Protein AF-A0A7S2ADD0-F1 (afdb_monomer_lite)

Sequence (282 aa):
VKQDKFVSYCQGLPELKEEGGGDLLSEEQLKAAYGRLDSSGTGTEAKEEDLLEHLRVRMICSTVVSMTESLNVKGGKTIRKLDTQEVVEVLDPPSKDESVGLMRVKCRAEKDGKEGYVTMAGNQGTVYMEPYSPVTAMQKKIERSLQELAEAAKEVSKHIESKTEELKSVRSGPLSETRVDLGKIRPRVSKVQYAHSQLKKKVAEADKRMKERLEAEKRKRQEAANQKAAAAIVADVEAVLNESSAAVDAALPPVEKLVADRGAELDNPLKAMDEAEQGIVS

Secondary structure (DSSP, 8-state):
--HHHHHHHHHH-GGGB-TTS-BSS-HHHHHHHHHHH-TT--SS---HHHHHHHH--EEEESS-EEEESSS-STTPPEEEEEPTT-EEEE-S--EEETTTTEEEEEEEETTT--EEEEEEE-TTS-B-EEE--HHHHHHHHHHHHHHHHHHHHHHHHHHHHHHHHHTTT--SSHHHHHHHHHHHHHHHHHHHHHHHHHHHHHHHHHHHHHHHHHHHHHHHHHHHHHHHHHHHHHHHHHHHHHHHHHHHHHHHHHHHHHHHHTT-S-S-HHHHHHHHHHHHH-

Organism: NCBI:txid327968

Radius of gyration: 36.07 Å; chains: 1; bounding box: 78×58×119 Å

Foldseek 3Di:
DALVVQLVVQLPDPVQAFPLRHGVDDSVRSLVVVCQLQPVNPNGDRDPVSVVVVVFFKKFFQQWWFFFADPAPVVTDTPDIDHGRFMWTFDDPWDANPVQRFTKTWTATPVPRDIGITTQADPVGRGGIDGDDPVVSVLSVVVVVLVVLLVVLVVLLVVLVVLLVVLVPPDDDPSNVVSVVSVVCNVVSVVSNVVSVVVVVVSVVVVVVVVVVVVVVVVVSVVVSVVSVVVVVVVVVVVVVVVVVVLVVQLPVLVVVCVVCVCVPDPDSVVSVVVSVVSNVD

Structure (mmCIF, N/CA/C/O backbone):
data_AF-A0A7S2ADD0-F1
#
_entry.id   AF-A0A7S2ADD0-F1
#
loop_
_atom_site.group_PDB
_atom_site.id
_atom_site.type_symbol
_atom_site.label_atom_id
_atom_site.label_alt_id
_atom_site.label_comp_id
_atom_site.label_asym_id
_atom_site.label_entity_id
_atom_site.label_seq_id
_atom_site.pdbx_PDB_ins_code
_atom_site.Cartn_x
_atom_site.Cartn_y
_atom_site.Cartn_z
_atom_site.occupancy
_atom_site.B_iso_or_equiv
_atom_site.auth_seq_id
_atom_site.auth_comp_id
_atom_site.auth_asym_id
_atom_site.auth_atom_id
_atom_site.pdbx_PDB_model_num
ATOM 1 N N . VAL A 1 1 ? 11.052 -23.575 -11.667 1.00 77.38 1 VAL A N 1
ATOM 2 C CA . VAL A 1 1 ? 11.897 -22.699 -12.521 1.00 77.38 1 VAL A CA 1
ATOM 3 C C . VAL A 1 1 ? 13.219 -22.473 -11.810 1.00 77.38 1 VAL A C 1
ATOM 5 O O . VAL A 1 1 ? 13.165 -22.236 -10.620 1.00 77.38 1 VAL A O 1
ATOM 8 N N . LYS A 1 2 ? 14.374 -22.588 -12.485 1.00 86.75 2 LYS A N 1
ATOM 9 C CA . LYS A 1 2 ? 15.703 -22.317 -11.888 1.00 86.75 2 LYS A CA 1
ATOM 10 C C . LYS A 1 2 ? 16.024 -20.819 -11.911 1.00 86.75 2 LYS A C 1
ATOM 12 O O . LYS A 1 2 ? 15.602 -20.146 -12.852 1.00 86.75 2 LYS A O 1
ATOM 17 N N . GLN A 1 3 ? 16.819 -20.331 -10.954 1.00 87.31 3 GLN A N 1
ATOM 18 C CA . GLN A 1 3 ? 17.169 -18.906 -10.828 1.00 87.31 3 GLN A CA 1
ATOM 19 C C . GLN A 1 3 ? 17.741 -18.313 -12.124 1.00 87.31 3 GLN A C 1
ATOM 21 O O . GLN A 1 3 ? 17.222 -17.313 -12.609 1.00 87.31 3 GLN A O 1
ATOM 26 N N . ASP A 1 4 ? 18.727 -18.965 -12.743 1.00 89.50 4 ASP A N 1
ATOM 27 C CA . ASP A 1 4 ? 19.362 -18.448 -13.966 1.00 89.50 4 ASP A CA 1
ATOM 28 C C . ASP A 1 4 ? 18.387 -18.357 -15.146 1.00 89.50 4 ASP A C 1
ATOM 30 O O . ASP A 1 4 ? 18.429 -17.412 -15.931 1.00 89.50 4 ASP A O 1
ATOM 34 N N . LYS A 1 5 ? 17.450 -19.312 -15.249 1.00 89.44 5 LYS A N 1
ATOM 35 C CA . LYS A 1 5 ? 16.400 -19.275 -16.277 1.00 89.44 5 LYS A CA 1
ATOM 36 C C . LYS A 1 5 ? 15.440 -18.109 -16.055 1.00 89.44 5 LYS A C 1
ATOM 38 O O . LYS A 1 5 ? 15.023 -17.491 -17.026 1.00 89.44 5 LYS A O 1
ATOM 43 N N . PHE A 1 6 ? 15.092 -17.814 -14.802 1.00 88.44 6 PHE A N 1
ATOM 44 C CA . PHE A 1 6 ? 14.257 -16.662 -14.460 1.00 88.44 6 PHE A CA 1
ATOM 45 C C . PHE A 1 6 ? 14.961 -15.341 -14.789 1.00 88.44 6 PHE A C 1
ATOM 47 O O . PHE A 1 6 ? 14.377 -14.490 -15.453 1.00 88.44 6 PHE A O 1
ATOM 54 N N . VAL A 1 7 ? 16.225 -15.195 -14.381 1.00 89.44 7 VAL A N 1
ATOM 55 C CA . VAL A 1 7 ? 17.035 -14.000 -14.662 1.00 89.44 7 VAL A CA 1
ATOM 56 C C . VAL A 1 7 ? 17.142 -13.771 -16.171 1.00 89.44 7 VAL A C 1
ATOM 58 O O . VAL A 1 7 ? 16.788 -12.696 -16.648 1.00 89.44 7 VAL A O 1
ATOM 61 N N . SER A 1 8 ? 17.535 -14.803 -16.924 1.00 90.94 8 SER A N 1
ATOM 62 C CA . SER A 1 8 ? 17.665 -14.725 -18.383 1.00 90.94 8 SER A CA 1
ATOM 63 C C . SER A 1 8 ? 16.337 -14.398 -19.070 1.00 90.94 8 SER A C 1
ATOM 65 O O . SER A 1 8 ? 16.313 -13.588 -19.994 1.00 90.94 8 SER A O 1
ATOM 67 N N . TYR A 1 9 ? 15.225 -14.974 -18.599 1.00 89.50 9 TYR A N 1
ATOM 68 C CA . TYR A 1 9 ? 13.894 -14.640 -19.101 1.00 89.50 9 TYR A CA 1
ATOM 69 C C . TYR A 1 9 ? 13.569 -13.157 -18.884 1.00 89.50 9 TYR A C 1
ATOM 71 O O . TYR A 1 9 ? 13.192 -12.477 -19.834 1.00 89.50 9 TYR A O 1
ATOM 79 N N . CYS A 1 10 ? 13.768 -12.632 -17.671 1.00 88.25 10 CYS A N 1
ATOM 80 C CA . CYS A 1 10 ? 13.500 -11.228 -17.360 1.00 88.25 10 CYS A CA 1
ATOM 81 C C . CYS A 1 10 ? 14.368 -10.257 -18.174 1.00 88.25 10 CYS A C 1
ATOM 83 O O . CYS A 1 10 ? 13.850 -9.249 -18.641 1.00 88.25 10 CYS A O 1
ATOM 85 N N . GLN A 1 11 ? 15.649 -10.560 -18.394 1.00 88.25 11 GLN A N 1
ATOM 86 C CA . GLN A 1 11 ? 16.535 -9.743 -19.242 1.00 88.25 11 GLN A CA 1
ATOM 87 C C . GLN A 1 11 ? 16.134 -9.774 -20.728 1.00 88.25 11 GLN A C 1
ATOM 89 O O . GLN A 1 11 ? 16.419 -8.849 -21.492 1.00 88.25 11 GLN A O 1
ATOM 94 N N . GLY A 1 12 ? 15.450 -10.838 -21.151 1.00 88.00 12 GLY A N 1
ATOM 95 C CA . GLY A 1 12 ? 14.884 -10.955 -22.491 1.00 88.00 12 GLY A CA 1
ATOM 96 C C . GLY A 1 12 ? 13.624 -10.112 -22.714 1.00 88.00 12 GLY A C 1
ATOM 97 O O . GLY A 1 12 ? 13.283 -9.864 -23.871 1.00 88.00 12 GLY A O 1
ATOM 98 N N . LEU A 1 13 ? 12.944 -9.662 -21.652 1.00 85.69 13 LEU A N 1
ATOM 99 C CA . LEU A 1 13 ? 11.689 -8.915 -21.764 1.00 85.69 13 LEU A CA 1
ATOM 100 C C . LEU A 1 13 ? 11.949 -7.461 -22.186 1.00 85.69 13 LEU A C 1
ATOM 102 O O . LEU A 1 13 ? 12.608 -6.729 -21.444 1.00 85.69 13 LEU A O 1
ATOM 106 N N . PRO A 1 14 ? 11.423 -7.002 -23.338 1.00 83.12 14 PRO A N 1
ATOM 107 C CA . PRO A 1 14 ? 11.576 -5.612 -23.765 1.00 83.12 14 PRO A CA 1
ATOM 108 C C . PRO A 1 14 ? 10.942 -4.623 -22.775 1.00 83.12 14 PRO A C 1
ATOM 110 O O . PRO A 1 14 ? 11.442 -3.514 -22.623 1.00 83.12 14 PRO A O 1
ATOM 113 N N . GLU A 1 15 ? 9.903 -5.031 -22.044 1.00 81.81 15 GLU A N 1
ATOM 114 C CA . GLU A 1 15 ? 9.242 -4.227 -21.008 1.00 81.81 15 GLU A CA 1
ATOM 115 C C . GLU A 1 15 ? 10.124 -3.995 -19.772 1.00 81.81 15 GLU A C 1
ATOM 117 O O . GLU A 1 15 ? 9.858 -3.094 -18.976 1.00 81.81 15 GLU A O 1
ATOM 122 N N . LEU A 1 16 ? 11.171 -4.807 -19.595 1.00 81.62 16 LEU A N 1
ATOM 123 C CA . LEU A 1 16 ? 12.185 -4.647 -18.554 1.00 81.62 16 LEU A CA 1
ATOM 124 C C . LEU A 1 16 ? 13.479 -4.048 -19.108 1.00 81.62 16 LEU A C 1
ATOM 126 O O . LEU A 1 16 ? 14.542 -4.221 -18.510 1.00 81.62 16 LEU A O 1
ATOM 130 N N . LYS A 1 17 ? 13.395 -3.310 -20.216 1.00 80.81 17 LYS A N 1
ATOM 131 C CA . LYS A 1 17 ? 14.490 -2.486 -20.724 1.00 80.81 17 LYS A CA 1
ATOM 132 C C . LYS A 1 17 ? 14.181 -1.008 -20.527 1.00 80.81 17 LYS A C 1
ATOM 134 O O . LYS A 1 17 ? 13.036 -0.573 -20.603 1.00 80.81 17 LYS A O 1
ATOM 139 N N . GLU A 1 18 ? 15.213 -0.233 -20.239 1.00 69.75 18 GLU A N 1
ATOM 140 C CA . GLU A 1 18 ? 15.152 1.225 -20.272 1.00 69.75 18 GLU A CA 1
ATOM 141 C C . GLU A 1 18 ? 15.025 1.710 -21.724 1.00 69.75 18 GLU A C 1
ATOM 143 O O . GLU A 1 18 ? 15.480 1.031 -22.647 1.00 69.75 18 GLU A O 1
ATOM 148 N N . GLU A 1 19 ? 14.490 2.918 -21.936 1.00 58.59 19 GLU A N 1
ATOM 149 C CA . GLU A 1 19 ? 14.350 3.529 -23.274 1.00 58.59 19 GLU A CA 1
ATOM 150 C C . GLU A 1 19 ? 15.696 3.679 -24.027 1.00 58.59 19 GLU A C 1
ATOM 152 O O . GLU A 1 19 ? 15.703 3.857 -25.239 1.00 58.59 19 GLU A O 1
ATOM 157 N N . GLY A 1 20 ? 16.839 3.522 -23.341 1.00 58.84 20 GLY A N 1
ATOM 158 C CA . GLY A 1 20 ? 18.194 3.458 -23.914 1.00 58.84 20 GLY A CA 1
ATOM 159 C C . GLY A 1 20 ? 18.806 2.048 -23.997 1.00 58.84 20 GLY A C 1
ATOM 160 O O . GLY A 1 20 ? 20.031 1.909 -23.969 1.00 58.84 20 GLY A O 1
ATOM 161 N N . GLY A 1 21 ? 17.990 0.989 -23.988 1.00 62.41 21 GLY A N 1
ATOM 162 C CA . GLY A 1 21 ? 18.421 -0.403 -24.187 1.00 62.41 21 GLY A CA 1
ATOM 163 C C . GLY A 1 21 ? 19.177 -1.049 -23.017 1.00 62.41 21 GLY A C 1
ATOM 164 O O . GLY A 1 21 ? 19.713 -2.144 -23.172 1.00 62.41 21 GLY A O 1
ATOM 165 N N . GLY A 1 22 ? 19.250 -0.391 -21.853 1.00 68.12 22 GLY A N 1
ATOM 166 C CA . GLY A 1 22 ? 19.777 -0.993 -20.621 1.00 68.12 22 GLY A CA 1
ATOM 167 C C . GLY A 1 22 ? 18.780 -1.911 -19.939 1.00 68.12 22 GLY A C 1
ATOM 168 O O . GLY A 1 22 ? 17.581 -1.697 -20.067 1.00 68.12 22 GLY A O 1
ATOM 169 N N . ASP A 1 23 ? 19.271 -2.884 -19.174 1.00 76.62 23 ASP A N 1
ATOM 170 C CA . ASP A 1 23 ? 18.409 -3.663 -18.289 1.00 76.62 23 ASP A CA 1
ATOM 171 C C . ASP A 1 23 ? 17.819 -2.740 -17.221 1.00 76.62 23 ASP A C 1
ATOM 173 O O . ASP A 1 23 ? 18.545 -2.068 -16.486 1.00 76.62 23 ASP A O 1
ATOM 177 N N . LEU A 1 24 ? 16.490 -2.728 -17.122 1.00 76.38 24 LEU A N 1
ATOM 178 C CA . LEU A 1 24 ? 15.763 -1.951 -16.128 1.00 76.38 24 LEU A CA 1
ATOM 179 C C . LEU A 1 24 ? 16.192 -2.413 -14.729 1.00 76.38 24 LEU A C 1
ATOM 181 O O . LEU A 1 24 ? 16.465 -1.586 -13.862 1.00 76.38 24 LEU A O 1
ATOM 185 N N . LEU A 1 25 ? 16.264 -3.724 -14.492 1.00 82.31 25 LEU A N 1
ATOM 186 C CA . LEU A 1 25 ? 16.676 -4.327 -13.221 1.00 82.31 25 LEU A CA 1
ATOM 187 C C . LEU A 1 25 ? 18.041 -4.997 -13.366 1.00 82.31 25 LEU A C 1
ATOM 189 O O . LEU A 1 25 ? 18.253 -5.753 -14.309 1.00 82.31 25 LEU A O 1
ATOM 193 N N . SER A 1 26 ? 18.937 -4.785 -12.399 1.00 85.44 26 SER A N 1
ATOM 194 C CA . SER A 1 26 ? 20.223 -5.487 -12.391 1.00 85.44 26 SER A CA 1
ATOM 195 C C . SER A 1 26 ? 20.043 -6.985 -12.137 1.00 85.44 26 SER A C 1
ATOM 197 O O . SER A 1 26 ? 19.069 -7.422 -11.517 1.00 85.44 26 SER A O 1
ATOM 199 N N . GLU A 1 27 ? 21.026 -7.786 -12.544 1.00 87.19 27 GLU A N 1
ATOM 200 C CA . GLU A 1 27 ? 21.042 -9.224 -12.267 1.00 87.19 27 GLU A CA 1
ATOM 201 C C . GLU A 1 27 ? 20.904 -9.526 -10.763 1.00 87.19 27 GLU A C 1
ATOM 203 O O . GLU A 1 27 ? 20.134 -10.401 -10.371 1.00 87.19 27 GLU A O 1
ATOM 208 N N . GLU A 1 28 ? 21.581 -8.764 -9.899 1.00 87.50 28 GLU A N 1
ATOM 209 C CA . GLU A 1 28 ? 21.458 -8.897 -8.441 1.00 87.50 28 GLU A CA 1
ATOM 210 C C . GLU A 1 28 ? 20.028 -8.623 -7.953 1.00 87.50 28 GLU A C 1
ATOM 212 O O . GLU A 1 28 ? 19.513 -9.341 -7.093 1.00 87.50 28 GLU A O 1
ATOM 217 N N . GLN A 1 29 ? 19.354 -7.619 -8.524 1.00 87.00 29 GLN A N 1
ATOM 218 C CA . GLN A 1 29 ? 17.960 -7.308 -8.204 1.00 87.00 29 GLN A CA 1
ATOM 219 C C . GLN A 1 29 ? 17.010 -8.410 -8.679 1.00 87.00 29 GLN A C 1
ATOM 221 O O . GLN A 1 29 ? 16.075 -8.752 -7.952 1.00 87.00 29 GLN A O 1
ATOM 226 N N . LEU A 1 30 ? 17.254 -8.999 -9.852 1.00 88.81 30 LEU A N 1
ATOM 227 C CA . LEU A 1 30 ? 16.483 -10.131 -10.371 1.00 88.81 30 LEU A CA 1
ATOM 228 C C . LEU A 1 30 ? 16.702 -11.395 -9.532 1.00 88.81 30 LEU A C 1
ATOM 230 O O . LEU A 1 30 ? 15.737 -12.080 -9.198 1.00 88.81 30 LEU A O 1
ATOM 234 N N . LYS A 1 31 ? 17.937 -11.669 -9.099 1.00 88.69 31 LYS A N 1
ATOM 235 C CA . LYS A 1 31 ? 18.240 -12.759 -8.156 1.00 88.69 31 LYS A CA 1
ATOM 236 C C . LYS A 1 31 ? 17.554 -12.545 -6.809 1.00 88.69 31 LYS A C 1
ATOM 238 O O . LYS A 1 31 ? 16.973 -13.486 -6.268 1.00 88.69 31 LYS A O 1
ATOM 243 N N . ALA A 1 32 ? 17.554 -11.316 -6.294 1.00 86.50 32 ALA A N 1
ATOM 244 C CA . ALA A 1 32 ? 16.835 -10.964 -5.071 1.00 86.50 32 ALA A CA 1
ATOM 245 C C . ALA A 1 32 ? 15.308 -11.070 -5.237 1.00 86.50 32 ALA A C 1
ATOM 247 O O . ALA A 1 32 ? 14.615 -11.476 -4.305 1.00 86.50 32 ALA A O 1
ATOM 248 N N . ALA A 1 33 ? 14.766 -10.728 -6.411 1.00 84.44 33 ALA A N 1
ATOM 249 C CA . ALA A 1 33 ? 13.357 -10.939 -6.737 1.00 84.44 33 ALA A CA 1
ATOM 250 C C . ALA A 1 33 ? 13.018 -12.436 -6.790 1.00 84.44 33 ALA A C 1
ATOM 252 O O . ALA A 1 33 ? 12.040 -12.853 -6.175 1.00 84.44 33 ALA A O 1
ATOM 253 N N . TYR A 1 34 ? 13.866 -13.253 -7.418 1.00 85.75 34 TYR A N 1
ATOM 254 C CA . TYR A 1 34 ? 13.734 -14.710 -7.432 1.00 85.75 34 TYR A CA 1
ATOM 255 C C . TYR A 1 34 ? 13.768 -15.315 -6.021 1.00 85.75 34 TYR A C 1
ATOM 257 O O . TYR A 1 34 ? 12.968 -16.189 -5.704 1.00 85.75 34 TYR A O 1
ATOM 265 N N . GLY A 1 35 ? 14.625 -14.803 -5.134 1.00 82.81 35 GLY A N 1
ATOM 266 C CA . GLY A 1 35 ? 14.644 -15.227 -3.731 1.00 82.81 35 GLY A CA 1
ATOM 267 C C . GLY A 1 35 ? 13.332 -14.958 -2.980 1.00 82.81 35 GLY A C 1
ATOM 268 O O . GLY A 1 35 ? 13.063 -15.619 -1.986 1.00 82.81 35 GLY A O 1
ATOM 269 N N . ARG A 1 36 ? 12.499 -14.016 -3.449 1.00 79.69 36 ARG A N 1
ATOM 270 C CA . ARG A 1 36 ? 11.143 -13.799 -2.913 1.00 79.69 36 ARG A CA 1
ATOM 271 C C . ARG A 1 36 ? 10.097 -14.729 -3.530 1.00 79.69 36 ARG A C 1
ATOM 273 O O . ARG A 1 36 ? 9.109 -15.019 -2.867 1.00 79.69 36 ARG A O 1
ATOM 280 N N . LEU A 1 37 ? 10.324 -15.173 -4.767 1.00 79.44 37 LEU A N 1
ATOM 281 C CA . LEU A 1 37 ? 9.484 -16.150 -5.461 1.00 79.44 37 LEU A CA 1
ATOM 282 C C . LEU A 1 37 ? 9.597 -17.544 -4.842 1.00 79.44 37 LEU A C 1
ATOM 284 O O . LEU A 1 37 ? 8.600 -18.251 -4.758 1.00 79.44 37 LEU A O 1
ATOM 288 N N . ASP A 1 38 ? 10.790 -17.944 -4.404 1.00 73.19 38 ASP A N 1
ATOM 289 C CA . ASP A 1 38 ? 11.010 -19.260 -3.808 1.00 73.19 38 ASP A CA 1
ATOM 290 C C . ASP A 1 38 ? 10.448 -19.353 -2.377 1.00 73.19 38 ASP A C 1
ATOM 292 O O . ASP A 1 38 ? 11.150 -19.137 -1.385 1.00 73.19 38 ASP A O 1
ATOM 296 N N . SER A 1 39 ? 9.170 -19.722 -2.267 1.00 66.25 39 SER A N 1
ATOM 297 C CA . SER A 1 39 ? 8.484 -19.935 -0.987 1.00 66.25 39 SER A CA 1
ATOM 298 C C . SER A 1 39 ? 9.091 -21.073 -0.151 1.00 66.25 39 SER A C 1
ATOM 300 O O . SER A 1 39 ? 8.873 -21.130 1.061 1.00 66.25 39 SER A O 1
ATOM 302 N N . SER A 1 40 ? 9.880 -21.963 -0.771 1.00 65.69 40 SER A N 1
ATOM 303 C CA . SER A 1 40 ? 10.556 -23.073 -0.092 1.00 65.69 40 SER A CA 1
ATOM 304 C C . SER A 1 40 ? 11.840 -22.651 0.627 1.00 65.69 40 SER A C 1
ATOM 306 O O . SER A 1 40 ? 12.315 -23.378 1.501 1.00 65.69 40 SER A O 1
ATOM 308 N N . GLY A 1 41 ? 12.407 -21.492 0.265 1.00 62.12 41 GLY A N 1
ATOM 309 C CA . GLY A 1 41 ? 13.651 -20.963 0.831 1.00 62.12 41 GLY A CA 1
ATOM 310 C C . GLY A 1 41 ? 14.892 -21.822 0.556 1.00 62.12 41 GLY A C 1
ATOM 311 O O . GLY A 1 41 ? 15.936 -21.595 1.167 1.00 62.12 41 GLY A O 1
ATOM 312 N N . THR A 1 42 ? 14.787 -22.821 -0.327 1.00 63.31 42 THR A N 1
ATOM 313 C CA . THR A 1 42 ? 15.876 -23.757 -0.647 1.00 63.31 42 THR A CA 1
ATOM 314 C C . THR A 1 42 ? 16.846 -23.209 -1.691 1.00 63.31 42 THR A C 1
ATOM 316 O O . THR A 1 42 ? 17.955 -23.726 -1.827 1.00 63.31 42 THR A O 1
ATOM 319 N N . GLY A 1 43 ? 16.462 -22.158 -2.417 1.00 61.00 43 GLY A N 1
ATOM 320 C CA . GLY A 1 43 ? 17.273 -21.471 -3.419 1.00 61.00 43 GLY A CA 1
ATOM 321 C C . GLY A 1 43 ? 17.492 -22.269 -4.705 1.00 61.00 43 GLY A C 1
ATOM 322 O O . GLY A 1 43 ? 18.187 -21.789 -5.599 1.00 61.00 43 GLY A O 1
ATOM 323 N N . THR A 1 44 ? 16.928 -23.473 -4.824 1.00 65.19 44 THR A N 1
ATOM 324 C CA . THR A 1 44 ? 17.198 -24.386 -5.941 1.00 65.19 44 THR A CA 1
ATOM 325 C C . THR A 1 44 ? 16.176 -24.237 -7.062 1.00 65.19 44 THR A C 1
ATOM 327 O O . THR A 1 44 ? 16.567 -24.009 -8.208 1.00 65.19 44 THR A O 1
ATOM 330 N N . GLU A 1 45 ? 14.876 -24.314 -6.762 1.00 76.12 45 GLU A N 1
ATOM 331 C CA . GLU A 1 45 ? 13.802 -24.245 -7.761 1.00 76.12 45 GLU A CA 1
ATOM 332 C C . GLU A 1 45 ? 12.518 -23.632 -7.180 1.00 76.12 45 GLU A C 1
ATOM 334 O O . GLU A 1 45 ? 11.941 -24.165 -6.239 1.00 76.12 45 GLU A O 1
ATOM 339 N N . ALA A 1 46 ? 12.027 -22.546 -7.787 1.00 78.62 46 ALA A N 1
ATOM 340 C CA . ALA A 1 46 ? 10.695 -22.013 -7.491 1.00 78.62 46 ALA A CA 1
ATOM 341 C C . ALA A 1 46 ? 9.625 -22.879 -8.173 1.00 78.62 46 ALA A C 1
ATOM 343 O O . ALA A 1 46 ? 9.802 -23.259 -9.341 1.00 78.62 46 ALA A O 1
ATOM 344 N N . LYS A 1 47 ? 8.518 -23.188 -7.493 1.00 81.81 47 LYS A N 1
ATOM 345 C CA . LYS A 1 47 ? 7.437 -23.977 -8.099 1.00 81.81 47 LYS A CA 1
ATOM 346 C C . LYS A 1 47 ? 6.618 -23.125 -9.066 1.00 81.81 47 LYS A C 1
ATOM 348 O O . LYS A 1 47 ? 6.644 -21.895 -9.011 1.00 81.81 47 LYS A O 1
ATOM 353 N N . GLU A 1 48 ? 5.913 -23.779 -9.983 1.00 80.19 48 GLU A N 1
ATOM 354 C CA . GLU A 1 48 ? 5.037 -23.082 -10.931 1.00 80.19 48 GLU A CA 1
ATOM 355 C C . GLU A 1 48 ? 3.936 -22.314 -10.194 1.00 80.19 48 GLU A C 1
ATOM 357 O O . GLU A 1 48 ? 3.669 -21.159 -10.515 1.00 80.19 48 GLU A O 1
ATOM 362 N N . GLU A 1 49 ? 3.374 -22.904 -9.141 1.00 81.31 49 GLU A N 1
ATOM 363 C CA . GLU A 1 49 ? 2.349 -22.275 -8.313 1.00 81.31 49 GLU A CA 1
ATOM 364 C C . GLU A 1 49 ? 2.866 -21.003 -7.629 1.00 81.31 49 GLU A C 1
ATOM 366 O O . GLU A 1 49 ? 2.149 -20.005 -7.572 1.00 81.31 49 GLU A O 1
ATOM 371 N N . ASP A 1 50 ? 4.121 -21.008 -7.169 1.00 81.00 50 ASP A N 1
ATOM 372 C CA . ASP A 1 50 ? 4.749 -19.842 -6.540 1.00 81.00 50 ASP A CA 1
ATOM 373 C C . ASP A 1 50 ? 4.951 -18.701 -7.546 1.00 81.00 50 ASP A C 1
ATOM 375 O O . ASP A 1 50 ? 4.729 -17.529 -7.228 1.00 81.00 50 ASP A O 1
ATOM 379 N N . LEU A 1 51 ? 5.350 -19.039 -8.776 1.00 79.56 51 LEU A N 1
ATOM 380 C CA . LEU A 1 51 ? 5.479 -18.072 -9.862 1.00 79.56 51 LEU A CA 1
ATOM 381 C C . LEU A 1 51 ? 4.115 -17.480 -10.229 1.00 79.56 51 LEU A C 1
ATOM 383 O O . LEU A 1 51 ? 3.982 -16.260 -10.314 1.00 79.56 51 LEU A O 1
ATOM 387 N N . LEU A 1 52 ? 3.099 -18.327 -10.409 1.00 81.75 52 LEU A N 1
ATOM 388 C CA . LEU A 1 52 ? 1.741 -17.893 -10.737 1.00 81.75 52 LEU A CA 1
ATOM 389 C C . LEU A 1 52 ? 1.163 -16.985 -9.649 1.00 81.75 52 LEU A C 1
ATOM 391 O O . LEU A 1 52 ? 0.561 -15.963 -9.967 1.00 81.75 52 LEU A O 1
ATOM 395 N N . GLU A 1 53 ? 1.402 -17.299 -8.376 1.00 81.81 53 GLU A N 1
ATOM 396 C CA . GLU A 1 53 ? 0.990 -16.463 -7.247 1.00 81.81 53 GLU A CA 1
ATOM 397 C C . GLU A 1 53 ? 1.603 -15.053 -7.317 1.00 81.81 53 GLU A C 1
ATOM 399 O O . GLU A 1 53 ? 0.927 -14.056 -7.043 1.00 81.81 53 GLU A O 1
ATOM 404 N N . HIS A 1 54 ? 2.864 -14.939 -7.736 1.00 79.44 54 HIS A N 1
ATOM 405 C CA . HIS A 1 54 ? 3.542 -13.651 -7.907 1.00 79.44 54 HIS A CA 1
ATOM 406 C C . HIS A 1 54 ? 3.086 -12.870 -9.146 1.00 79.44 54 HIS A C 1
ATOM 408 O O . HIS A 1 54 ? 3.250 -11.651 -9.180 1.00 79.44 54 HIS A O 1
ATOM 414 N N . LEU A 1 55 ? 2.498 -13.539 -10.141 1.00 82.88 55 LEU A N 1
ATOM 415 C CA . LEU A 1 55 ? 1.950 -12.904 -11.344 1.00 82.88 55 LEU A CA 1
ATOM 416 C C . LEU A 1 55 ? 0.510 -12.403 -11.158 1.00 82.88 55 LEU A C 1
ATOM 418 O O . LEU A 1 55 ? 0.011 -11.651 -11.996 1.00 82.88 55 LEU A O 1
ATOM 422 N N . ARG A 1 56 ? -0.160 -12.769 -10.058 1.00 89.25 56 ARG A N 1
ATOM 423 C CA . ARG A 1 56 ? -1.503 -12.265 -9.742 1.00 89.25 56 ARG A CA 1
ATOM 424 C C . ARG A 1 56 ? -1.475 -10.764 -9.497 1.00 89.25 56 ARG A C 1
ATOM 426 O O . ARG A 1 56 ? -0.859 -10.279 -8.543 1.00 89.25 56 ARG A O 1
ATOM 433 N N . VAL A 1 57 ? -2.240 -10.033 -10.300 1.00 92.12 57 VAL A N 1
ATOM 434 C CA . VAL A 1 57 ? -2.498 -8.614 -10.065 1.00 92.12 57 VAL A CA 1
ATOM 435 C C . VAL A 1 57 ? -3.522 -8.501 -8.947 1.00 92.12 57 VAL A C 1
ATOM 437 O O . VAL A 1 57 ? -4.687 -8.853 -9.110 1.00 92.12 57 VAL A O 1
ATOM 440 N N . ARG A 1 58 ? -3.083 -8.017 -7.788 1.00 94.56 58 ARG A N 1
ATOM 441 C CA . ARG A 1 58 ? -3.929 -7.871 -6.604 1.00 94.56 58 ARG A CA 1
ATOM 442 C C . ARG A 1 58 ? -4.193 -6.408 -6.293 1.00 94.56 58 ARG A C 1
ATOM 444 O O . ARG A 1 58 ? -3.343 -5.539 -6.503 1.00 94.56 58 ARG A O 1
ATOM 451 N N . MET A 1 59 ? -5.366 -6.142 -5.739 1.00 95.62 59 MET A N 1
ATOM 452 C CA . MET A 1 59 ? -5.727 -4.841 -5.187 1.00 95.62 59 MET A CA 1
ATOM 453 C C . MET A 1 59 ? -6.272 -4.997 -3.778 1.00 95.62 59 MET A C 1
ATOM 455 O O . MET A 1 59 ? -6.834 -6.031 -3.423 1.00 95.62 59 MET A O 1
ATOM 459 N N . ILE A 1 60 ? -6.119 -3.947 -2.983 1.00 95.19 60 ILE A N 1
ATOM 460 C CA . ILE A 1 60 ? -6.672 -3.854 -1.641 1.00 95.19 60 ILE A CA 1
ATOM 461 C C . ILE A 1 60 ? -7.782 -2.806 -1.608 1.00 95.19 60 ILE A C 1
ATOM 463 O O . ILE A 1 60 ? -7.657 -1.716 -2.168 1.00 95.19 60 ILE A O 1
ATOM 467 N N . CYS A 1 61 ? -8.881 -3.149 -0.950 1.00 95.19 61 CYS A N 1
ATOM 468 C CA . CYS A 1 61 ? -10.017 -2.264 -0.764 1.00 95.19 61 CYS A CA 1
ATOM 469 C C . CYS A 1 61 ? -9.687 -1.196 0.294 1.00 95.19 61 CYS A C 1
ATOM 471 O O . CYS A 1 61 ? -9.497 -1.509 1.468 1.00 95.19 61 CYS A O 1
ATOM 473 N N . SER A 1 62 ? -9.622 0.076 -0.087 1.00 91.94 62 SER A N 1
ATOM 474 C CA . SER A 1 62 ? -9.349 1.195 0.831 1.00 91.94 62 SER A CA 1
ATOM 475 C C . SER A 1 62 ? -10.587 1.718 1.540 1.00 91.94 62 SER A C 1
ATOM 477 O O . SER A 1 62 ? -10.490 2.225 2.656 1.00 91.94 62 SER A O 1
ATOM 479 N N . THR A 1 63 ? -11.747 1.589 0.905 1.00 91.50 63 THR A N 1
ATOM 480 C CA . THR A 1 63 ? -13.025 2.067 1.433 1.00 91.50 63 THR A CA 1
ATOM 481 C C . THR A 1 63 ? -14.098 1.056 1.085 1.00 91.50 63 THR A C 1
ATOM 483 O O . THR A 1 63 ? -14.113 0.565 -0.039 1.00 91.50 63 THR A O 1
ATOM 486 N N . VAL A 1 64 ? -15.014 0.786 2.020 1.00 94.62 64 VAL A N 1
ATOM 487 C CA . VAL A 1 64 ? -16.131 -0.143 1.803 1.00 94.62 64 VAL A CA 1
ATOM 488 C C . VAL A 1 64 ? -16.843 0.168 0.485 1.00 94.62 64 VAL A C 1
ATOM 490 O O . VAL A 1 64 ? -17.348 1.274 0.283 1.00 94.62 64 VAL A O 1
ATOM 493 N N . VAL A 1 65 ? -16.898 -0.822 -0.404 1.00 95.69 65 VAL A N 1
ATOM 494 C CA . VAL A 1 65 ? -17.435 -0.680 -1.764 1.00 95.69 65 VAL A CA 1
ATOM 495 C C . VAL A 1 65 ? -18.291 -1.888 -2.127 1.00 95.69 65 VAL A C 1
ATOM 497 O O . VAL A 1 65 ? -18.093 -2.991 -1.622 1.00 95.69 65 VAL A O 1
ATOM 500 N N . SER A 1 66 ? -19.295 -1.681 -2.977 1.00 96.06 66 SER A N 1
ATOM 501 C CA . SER A 1 66 ? -20.168 -2.768 -3.433 1.00 96.06 66 SER A CA 1
ATOM 502 C C . SER A 1 66 ? -19.572 -3.463 -4.655 1.00 96.06 66 SER A C 1
ATOM 504 O O . SER A 1 66 ? -19.143 -2.804 -5.601 1.00 96.06 66 SER A O 1
ATOM 506 N N . MET A 1 67 ? -19.594 -4.792 -4.635 1.00 97.19 67 MET A N 1
ATOM 507 C CA . MET A 1 67 ? -19.300 -5.648 -5.777 1.00 97.19 67 MET A CA 1
ATOM 508 C C . MET A 1 67 ? -20.611 -6.007 -6.477 1.00 97.19 67 MET A C 1
ATOM 510 O O . MET A 1 67 ? -21.561 -6.432 -5.815 1.00 97.19 67 MET A O 1
ATOM 514 N N . THR A 1 68 ? -20.674 -5.852 -7.798 1.00 96.94 68 THR A N 1
ATOM 515 C CA . THR A 1 68 ? -21.882 -6.135 -8.593 1.00 96.94 68 THR A CA 1
ATOM 516 C C . THR A 1 68 ? -21.625 -7.155 -9.694 1.00 96.94 68 THR A C 1
ATOM 518 O O . THR A 1 68 ? -20.499 -7.300 -10.154 1.00 96.94 68 THR A O 1
ATOM 521 N N . GLU A 1 69 ? -22.673 -7.822 -10.169 1.00 95.56 69 GLU A N 1
ATOM 522 C CA . GLU A 1 69 ? -22.574 -8.850 -11.224 1.00 95.56 69 GLU A CA 1
ATOM 523 C C . GLU A 1 69 ? -22.148 -8.290 -12.590 1.00 95.56 69 GLU A C 1
ATOM 525 O O . GLU A 1 69 ? -21.447 -8.957 -13.344 1.00 95.56 69 GLU A O 1
ATOM 530 N N . SER A 1 70 ? -22.535 -7.052 -12.903 1.00 93.56 70 SER A N 1
ATOM 531 C CA . SER A 1 70 ? -22.311 -6.419 -14.207 1.00 93.56 70 SER A CA 1
ATOM 532 C C . SER A 1 70 ? -21.369 -5.221 -14.141 1.00 93.56 70 SER A C 1
ATOM 534 O O . SER A 1 70 ? -21.295 -4.538 -13.116 1.00 93.56 70 SER A O 1
ATOM 536 N N . LEU A 1 71 ? -20.727 -4.915 -15.278 1.00 90.75 71 LEU A N 1
ATOM 537 C CA . LEU A 1 71 ? -19.941 -3.692 -15.482 1.00 90.75 71 LEU A CA 1
ATOM 538 C C . LEU A 1 71 ? -20.798 -2.430 -15.327 1.00 90.75 71 LEU A C 1
ATOM 540 O O . LEU A 1 71 ? -20.334 -1.449 -14.765 1.00 90.75 71 LEU A O 1
ATOM 544 N N . ASN A 1 72 ? -22.058 -2.449 -15.760 1.00 90.31 72 ASN A N 1
ATOM 545 C CA . ASN A 1 72 ? -22.965 -1.331 -15.518 1.00 90.31 72 ASN A CA 1
ATOM 546 C C . ASN A 1 72 ? -23.470 -1.363 -14.065 1.00 90.31 72 ASN A C 1
ATOM 548 O O . ASN A 1 72 ? -24.026 -2.378 -13.631 1.00 90.31 72 ASN A O 1
ATOM 552 N N . VAL A 1 73 ? -23.259 -0.280 -13.310 1.00 84.25 73 VAL A N 1
ATOM 553 C CA . VAL A 1 73 ? -23.756 -0.122 -11.931 1.00 84.25 73 VAL A CA 1
ATOM 554 C C . VAL A 1 73 ? -25.274 0.070 -11.918 1.00 84.25 73 VAL A C 1
ATOM 556 O O . VAL A 1 73 ? -25.955 -0.432 -11.023 1.00 84.25 73 VAL A O 1
ATOM 559 N N . LYS A 1 74 ? -25.837 0.781 -12.903 1.00 82.75 74 LYS A N 1
ATOM 560 C CA . LYS A 1 74 ? -27.287 0.992 -13.003 1.00 82.75 74 LYS A CA 1
ATOM 561 C C . LYS A 1 74 ? -27.971 -0.321 -13.378 1.00 82.75 74 LYS A C 1
ATOM 563 O O . LYS A 1 74 ? -27.778 -0.850 -14.466 1.00 82.75 74 LYS A O 1
ATOM 568 N N . GLY A 1 75 ? -28.795 -0.832 -12.464 1.00 76.62 75 GLY A N 1
ATOM 569 C CA . GLY A 1 75 ? -29.515 -2.099 -12.634 1.00 76.62 75 GLY A CA 1
ATOM 570 C C . GLY A 1 75 ? -28.685 -3.348 -12.321 1.00 76.62 75 GLY A C 1
ATOM 571 O O . GLY A 1 75 ? -29.230 -4.450 -12.350 1.00 76.62 75 GLY A O 1
ATOM 572 N N . GLY A 1 76 ? -27.401 -3.194 -11.978 1.00 81.38 76 GLY A N 1
ATOM 573 C CA . GLY A 1 76 ? -26.550 -4.297 -11.544 1.00 81.38 76 GLY A CA 1
ATOM 574 C C . GLY A 1 76 ? -26.921 -4.772 -10.140 1.00 81.38 76 GLY A C 1
ATOM 575 O O . GLY A 1 76 ? -27.052 -3.969 -9.214 1.00 81.38 76 GLY A O 1
ATOM 576 N N . LYS A 1 77 ? -27.075 -6.087 -9.958 1.00 92.75 77 LYS A N 1
ATOM 577 C CA . LYS A 1 77 ? -27.305 -6.672 -8.632 1.00 92.75 77 LYS A CA 1
ATOM 578 C C . LYS A 1 77 ? -26.017 -6.647 -7.816 1.00 92.75 77 LYS A C 1
ATOM 580 O O . LYS A 1 77 ? -24.949 -7.007 -8.312 1.00 92.75 77 LYS A O 1
ATOM 585 N N . THR A 1 78 ? -26.130 -6.236 -6.557 1.00 95.94 78 THR A N 1
ATOM 586 C CA . THR A 1 78 ? -25.029 -6.303 -5.592 1.00 95.94 78 THR A CA 1
ATOM 587 C C . THR A 1 78 ? -24.829 -7.745 -5.142 1.00 95.94 78 THR A C 1
ATOM 589 O O . THR A 1 78 ? -25.731 -8.339 -4.558 1.00 95.94 78 THR A O 1
ATOM 592 N N . ILE A 1 79 ? -23.630 -8.280 -5.362 1.00 96.75 79 ILE A N 1
ATOM 593 C CA . ILE A 1 79 ? -23.219 -9.616 -4.915 1.00 96.75 79 ILE A CA 1
ATOM 594 C C . ILE A 1 79 ? -22.883 -9.585 -3.425 1.00 96.75 79 ILE A C 1
ATOM 596 O O . ILE A 1 79 ? -23.329 -10.429 -2.645 1.00 96.75 79 ILE A O 1
ATOM 600 N N . ARG A 1 80 ? -22.053 -8.612 -3.033 1.00 96.94 80 ARG A N 1
ATOM 601 C CA . ARG A 1 80 ? -21.620 -8.363 -1.654 1.00 96.94 80 ARG A CA 1
ATOM 602 C C . ARG A 1 80 ? -20.983 -6.982 -1.524 1.00 96.94 80 ARG A C 1
ATOM 604 O O . ARG A 1 80 ? -20.760 -6.291 -2.516 1.00 96.94 80 ARG A O 1
ATOM 611 N N . LYS A 1 81 ? -20.644 -6.603 -0.294 1.00 96.88 81 LYS A N 1
ATOM 612 C CA . LYS A 1 81 ? -19.733 -5.490 -0.019 1.00 96.88 81 LYS A CA 1
ATOM 613 C C . LYS A 1 81 ? -18.336 -6.032 0.270 1.00 96.88 81 LYS A C 1
ATOM 615 O O . LYS A 1 81 ? -18.196 -7.105 0.863 1.00 96.88 81 LYS A O 1
ATOM 620 N N . LEU A 1 82 ? -17.332 -5.310 -0.198 1.00 97.19 82 LEU A N 1
ATOM 621 C CA . LEU A 1 82 ? -15.947 -5.499 0.199 1.00 97.19 82 LEU A CA 1
ATOM 622 C C . LEU A 1 82 ? -15.675 -4.617 1.407 1.00 97.19 82 LEU A C 1
ATOM 624 O O . LEU A 1 82 ? -16.027 -3.434 1.400 1.00 97.19 82 LEU A O 1
ATOM 628 N N . ASP A 1 83 ? -15.088 -5.209 2.438 1.00 94.69 83 ASP A N 1
ATOM 629 C CA . ASP A 1 83 ? -14.673 -4.479 3.627 1.00 94.69 83 ASP A CA 1
ATOM 630 C C . ASP A 1 83 ? -13.346 -3.758 3.363 1.00 94.69 83 ASP A C 1
ATOM 632 O O . ASP A 1 83 ? -12.547 -4.155 2.512 1.00 94.69 83 ASP A O 1
ATOM 636 N N . THR A 1 84 ? -13.063 -2.704 4.126 1.00 91.81 84 THR A N 1
ATOM 637 C CA . THR A 1 84 ? -11.732 -2.093 4.101 1.00 91.81 84 THR A CA 1
ATOM 638 C C . THR A 1 84 ? -10.669 -3.153 4.419 1.00 91.81 84 THR A C 1
ATOM 640 O O . THR A 1 84 ? -10.820 -3.936 5.357 1.00 91.81 84 THR A O 1
ATOM 643 N N . GLN A 1 85 ? -9.568 -3.136 3.666 1.00 91.56 85 GLN A N 1
ATOM 644 C CA . GLN A 1 85 ? -8.438 -4.078 3.698 1.00 91.56 85 GLN A CA 1
ATOM 645 C C . GLN A 1 85 ? -8.706 -5.455 3.099 1.00 91.56 85 GLN A C 1
ATOM 647 O O . GLN A 1 85 ? -7.823 -6.311 3.137 1.00 91.56 85 GLN A O 1
ATOM 652 N N . GLU A 1 86 ? -9.889 -5.684 2.535 1.00 94.56 86 GLU A N 1
ATOM 653 C CA . GLU A 1 86 ? -10.148 -6.902 1.779 1.00 94.56 86 GLU A CA 1
ATOM 654 C C . GLU A 1 86 ? -9.320 -6.907 0.486 1.00 94.56 86 GLU A C 1
ATOM 656 O O . GLU A 1 86 ? -9.247 -5.896 -0.219 1.00 94.56 86 GLU A O 1
ATOM 661 N N . VAL A 1 87 ? -8.662 -8.034 0.206 1.00 95.19 87 VAL A N 1
ATOM 662 C CA . VAL A 1 87 ? -7.817 -8.220 -0.979 1.00 95.19 87 VAL A CA 1
ATOM 663 C C . VAL A 1 87 ? -8.623 -8.914 -2.068 1.00 95.19 87 VAL A C 1
ATOM 665 O O . VAL A 1 87 ? -9.394 -9.844 -1.803 1.00 95.19 87 VAL A O 1
ATOM 668 N N . VAL A 1 88 ? -8.448 -8.440 -3.297 1.00 96.88 88 VAL A N 1
ATOM 669 C CA . VAL A 1 88 ? -9.049 -9.032 -4.488 1.00 96.88 88 VAL A CA 1
ATOM 670 C C . VAL A 1 88 ? -7.989 -9.281 -5.555 1.00 96.88 88 VAL A C 1
ATOM 672 O O . VAL A 1 88 ? -7.060 -8.489 -5.727 1.00 96.88 88 VAL A O 1
ATOM 675 N N . GLU A 1 89 ? -8.171 -10.356 -6.305 1.00 96.44 89 GLU A N 1
ATOM 676 C CA . GLU A 1 89 ? -7.433 -10.661 -7.526 1.00 96.44 89 GLU A CA 1
ATOM 677 C C . GLU A 1 89 ? -8.149 -10.018 -8.718 1.00 96.44 89 GLU A C 1
ATOM 679 O O . GLU A 1 89 ? -9.358 -10.183 -8.888 1.00 96.44 89 GLU A O 1
ATOM 684 N N . VAL A 1 90 ? -7.424 -9.265 -9.538 1.00 97.12 90 VAL A N 1
ATOM 685 C CA . VAL A 1 90 ? -7.938 -8.670 -10.775 1.00 97.12 90 VAL A CA 1
ATOM 686 C C . VAL A 1 90 ? -8.014 -9.749 -11.847 1.00 97.12 90 VAL A C 1
ATOM 688 O O . VAL A 1 90 ? -7.014 -10.396 -12.142 1.00 97.12 90 VAL A O 1
ATOM 691 N N . LEU A 1 91 ? -9.201 -9.925 -12.427 1.00 96.19 91 LEU A N 1
ATOM 692 C CA . LEU A 1 91 ? -9.454 -10.920 -13.470 1.00 96.19 91 LEU A CA 1
ATOM 693 C C . LEU A 1 91 ? -9.414 -10.302 -14.869 1.00 96.19 91 LEU A C 1
ATOM 695 O O . LEU A 1 91 ? -8.856 -10.905 -15.777 1.00 96.19 91 LEU A O 1
ATOM 699 N N . ASP A 1 92 ? -9.959 -9.088 -15.017 1.00 94.62 92 ASP A N 1
ATOM 700 C CA . ASP A 1 92 ? -9.982 -8.355 -16.286 1.00 94.62 92 ASP A CA 1
ATOM 701 C C . ASP A 1 92 ? -9.375 -6.951 -16.117 1.00 94.62 92 ASP A C 1
ATOM 703 O O . ASP A 1 92 ? -9.505 -6.354 -15.040 1.00 94.62 92 ASP A O 1
ATOM 707 N N . PRO A 1 93 ? -8.774 -6.372 -17.176 1.00 92.50 93 PRO A N 1
ATOM 708 C CA . PRO A 1 93 ? -8.303 -4.992 -17.159 1.00 92.50 93 PRO A CA 1
ATOM 709 C C . PRO A 1 93 ? -9.405 -3.981 -16.787 1.00 92.50 93 PRO A C 1
ATOM 711 O O . PRO A 1 93 ? -10.584 -4.194 -17.102 1.00 92.50 93 PRO A O 1
ATOM 714 N N . PRO A 1 94 ? -9.046 -2.841 -16.164 1.00 94.62 94 PRO A N 1
ATOM 715 C CA . PRO A 1 94 ? -10.003 -1.788 -15.849 1.00 94.62 94 PRO A CA 1
ATOM 716 C C . PRO A 1 94 ? -10.790 -1.328 -17.080 1.00 94.62 94 PRO A C 1
ATOM 718 O O . PRO A 1 94 ? -10.218 -1.023 -18.123 1.00 94.62 94 PRO A O 1
ATOM 721 N N . SER A 1 95 ? -12.108 -1.247 -16.935 1.00 94.12 95 SER A N 1
ATOM 722 C CA . SER A 1 95 ? -13.053 -0.871 -17.984 1.00 94.12 95 SER A CA 1
ATOM 723 C C . SER A 1 95 ? -13.993 0.221 -17.486 1.00 94.12 95 SER A C 1
ATOM 725 O O . SER A 1 95 ? -14.375 0.253 -16.312 1.00 94.12 95 SER A O 1
ATOM 727 N N . LYS A 1 96 ? -14.378 1.131 -18.379 1.00 93.69 96 LYS A N 1
ATOM 728 C CA . LYS A 1 96 ? -15.257 2.250 -18.043 1.00 93.69 96 LYS A CA 1
ATOM 729 C C . LYS A 1 96 ? -16.725 1.835 -18.133 1.00 93.69 96 LYS A C 1
ATOM 731 O O . LYS A 1 96 ? -17.167 1.276 -19.131 1.00 93.69 96 LYS A O 1
ATOM 736 N N . ASP A 1 97 ? -17.492 2.150 -17.099 1.00 92.31 97 ASP A N 1
ATOM 737 C CA . ASP A 1 97 ? -18.950 2.125 -17.144 1.00 92.31 97 ASP A CA 1
ATOM 738 C C . ASP A 1 97 ? -19.451 3.425 -17.784 1.00 92.31 97 ASP A C 1
ATOM 740 O O . ASP A 1 97 ? -19.535 4.465 -17.125 1.00 92.31 97 ASP A O 1
ATOM 744 N N . GLU A 1 98 ? -19.785 3.374 -19.073 1.00 91.00 98 GLU A N 1
ATOM 745 C CA . GLU A 1 98 ? -20.236 4.545 -19.841 1.00 91.00 98 GLU A CA 1
ATOM 746 C C . GLU A 1 98 ? -21.535 5.171 -19.307 1.00 91.00 98 GLU A C 1
ATOM 748 O O . GLU A 1 98 ? -21.813 6.341 -19.561 1.00 91.00 98 GLU A O 1
ATOM 753 N N . SER A 1 99 ? -22.331 4.439 -18.521 1.00 87.19 99 SER A N 1
ATOM 754 C CA . SER A 1 99 ? -23.617 4.941 -18.015 1.00 87.19 99 SER A CA 1
ATOM 755 C C . SER A 1 99 ? -23.489 5.977 -16.889 1.00 87.19 99 SER A C 1
ATOM 757 O O . SER A 1 99 ? -24.433 6.737 -16.622 1.00 87.19 99 SER A O 1
ATOM 759 N N . VAL A 1 100 ? -22.351 5.961 -16.188 1.00 88.31 100 VAL A N 1
ATOM 760 C CA . VAL A 1 100 ? -22.051 6.790 -15.005 1.00 88.31 100 VAL A CA 1
ATOM 761 C C . VAL A 1 100 ? -20.626 7.353 -15.010 1.00 88.31 100 VAL A C 1
ATOM 763 O O . VAL A 1 100 ? -20.277 8.130 -14.120 1.00 88.31 100 VAL A O 1
ATOM 766 N N . GLY A 1 101 ? -19.812 6.988 -16.004 1.00 88.62 101 GLY A N 1
ATOM 767 C CA . GLY A 1 101 ? -18.441 7.460 -16.180 1.00 88.62 101 GLY A CA 1
ATOM 768 C C . GLY 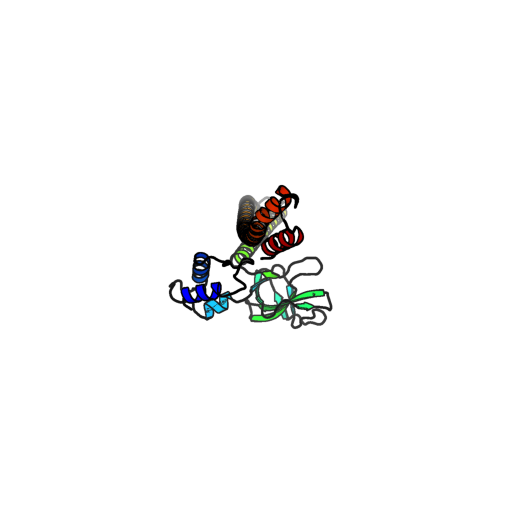A 1 101 ? -17.431 6.878 -15.189 1.00 88.62 101 GLY A C 1
ATOM 769 O O . GLY A 1 101 ? -16.374 7.471 -15.005 1.00 88.62 101 GLY A O 1
ATOM 770 N N . LEU A 1 102 ? -17.738 5.751 -14.542 1.00 92.44 102 LEU A N 1
ATOM 771 C CA . LEU A 1 102 ? -16.896 5.176 -13.487 1.00 92.44 102 LEU A CA 1
ATOM 772 C C . LEU A 1 102 ? -15.903 4.154 -14.043 1.00 92.44 102 LEU A C 1
ATOM 774 O O . LEU A 1 102 ? -16.276 3.295 -14.837 1.00 92.44 102 LEU A O 1
ATOM 778 N N . MET A 1 103 ? -14.660 4.186 -13.558 1.00 94.06 103 MET A N 1
ATOM 779 C CA . MET A 1 103 ? -13.693 3.114 -13.812 1.00 94.06 103 MET A CA 1
ATOM 780 C C . MET A 1 103 ? -13.982 1.926 -12.903 1.00 94.06 103 MET A C 1
ATOM 782 O O . MET A 1 103 ? -14.038 2.059 -11.674 1.00 94.06 103 MET A O 1
ATOM 786 N N . ARG A 1 104 ? -14.158 0.757 -13.509 1.00 95.50 104 ARG A N 1
ATOM 787 C CA . ARG A 1 104 ? -14.489 -0.481 -12.815 1.00 95.50 104 ARG A CA 1
ATOM 788 C C . ARG A 1 104 ? -13.550 -1.593 -13.227 1.00 95.50 104 ARG A C 1
ATOM 790 O O . ARG A 1 104 ? -12.930 -1.550 -14.279 1.00 95.50 104 ARG A O 1
ATOM 797 N N . VAL A 1 105 ? -13.469 -2.605 -12.389 1.00 97.00 105 VAL A N 1
ATOM 798 C CA . VAL A 1 105 ? -12.582 -3.743 -12.592 1.00 97.00 105 VAL A CA 1
ATOM 799 C C . VAL A 1 105 ? -13.306 -5.010 -12.186 1.00 97.00 105 VAL A C 1
ATOM 801 O O . VAL A 1 105 ? -14.012 -5.015 -11.173 1.00 97.00 105 VAL A O 1
ATOM 804 N N . LYS A 1 106 ? -13.169 -6.063 -12.994 1.00 97.44 106 LYS A N 1
ATOM 805 C CA . LYS A 1 106 ? -13.654 -7.389 -12.626 1.00 97.44 106 LYS A CA 1
ATOM 806 C C . LYS A 1 106 ? -12.606 -8.048 -11.745 1.00 97.44 106 LYS A C 1
ATOM 808 O O . LYS A 1 106 ? -11.437 -8.130 -12.120 1.00 97.44 106 LYS A O 1
ATOM 813 N N . CYS A 1 107 ? -13.018 -8.504 -10.577 1.00 97.88 107 CYS A N 1
ATOM 814 C CA . CYS A 1 107 ? -12.119 -9.092 -9.601 1.00 97.88 107 CYS A CA 1
ATOM 815 C C . CYS A 1 107 ? -12.775 -10.244 -8.841 1.00 97.88 107 CYS A C 1
ATOM 817 O O . CYS A 1 107 ? -14.002 -10.311 -8.739 1.00 97.88 107 CYS A O 1
ATOM 819 N N . ARG A 1 108 ? -11.942 -11.103 -8.259 1.00 97.69 108 ARG A N 1
ATOM 820 C CA . ARG A 1 108 ? -12.315 -12.169 -7.330 1.00 97.69 108 ARG A CA 1
ATOM 821 C C . ARG A 1 108 ? -11.864 -11.811 -5.921 1.00 97.69 108 ARG A C 1
ATOM 823 O O . ARG A 1 108 ? -10.691 -11.516 -5.713 1.00 97.69 108 ARG A O 1
ATOM 830 N N . ALA A 1 109 ? -12.767 -11.845 -4.949 1.00 97.50 109 ALA A N 1
ATOM 831 C CA . ALA A 1 109 ? -12.402 -11.638 -3.551 1.00 97.50 109 ALA A CA 1
ATOM 832 C C . ALA A 1 109 ? -11.639 -12.849 -3.000 1.00 97.50 109 ALA A C 1
ATOM 834 O O . ALA A 1 109 ? -12.130 -13.973 -3.075 1.00 97.50 109 ALA A O 1
ATOM 835 N N . GLU A 1 110 ? -10.477 -12.632 -2.380 1.00 95.31 110 GLU A N 1
ATOM 836 C CA . GLU A 1 110 ? -9.704 -13.727 -1.766 1.00 95.31 110 GLU A CA 1
ATOM 837 C C . GLU A 1 110 ? -10.407 -14.308 -0.529 1.00 95.31 110 GLU A C 1
ATOM 839 O O . GLU A 1 110 ? -10.224 -15.473 -0.186 1.00 95.31 110 GLU A O 1
ATOM 844 N N . LYS A 1 111 ? -11.242 -13.502 0.138 1.00 95.44 111 LYS A N 1
ATOM 845 C CA . LYS A 1 111 ? -11.931 -13.870 1.383 1.00 95.44 111 LYS A CA 1
ATOM 846 C C . LYS A 1 111 ? -12.974 -14.973 1.195 1.00 95.44 111 LYS A C 1
ATOM 848 O O . LYS A 1 111 ? -13.162 -15.777 2.104 1.00 95.44 111 LYS A O 1
ATOM 853 N N . ASP A 1 112 ? -13.703 -14.970 0.080 1.00 96.50 112 ASP A N 1
ATOM 854 C CA . ASP A 1 112 ? -14.809 -15.910 -0.164 1.00 96.50 112 ASP A CA 1
ATOM 855 C C . ASP A 1 112 ? -14.906 -16.432 -1.605 1.00 96.50 112 ASP A C 1
ATOM 857 O O . ASP A 1 112 ? -15.842 -17.164 -1.923 1.00 96.50 112 ASP A O 1
ATOM 861 N N . GLY A 1 113 ? -13.968 -16.062 -2.478 1.00 96.69 113 GLY A N 1
ATOM 862 C CA . GLY A 1 113 ? -13.920 -16.501 -3.870 1.00 96.69 113 GLY A CA 1
ATOM 863 C C . GLY A 1 113 ? -14.986 -15.887 -4.779 1.00 96.69 113 GLY A C 1
ATOM 864 O O . GLY A 1 113 ? -15.063 -16.280 -5.941 1.00 96.69 113 GLY A O 1
ATOM 865 N N . LYS A 1 114 ? -15.813 -14.944 -4.303 1.00 97.81 114 LYS A N 1
ATOM 866 C CA . LYS A 1 114 ? -16.858 -14.341 -5.143 1.00 97.81 114 LYS A CA 1
ATOM 867 C C . LYS A 1 114 ? -16.263 -13.390 -6.170 1.00 97.81 114 LYS A C 1
ATOM 869 O O . LYS A 1 114 ? -15.391 -12.580 -5.858 1.00 97.81 114 LYS A O 1
ATOM 874 N N . GLU A 1 115 ? -16.791 -13.471 -7.384 1.00 97.94 115 GLU A N 1
ATOM 875 C CA . GLU A 1 115 ? -16.345 -12.681 -8.526 1.00 97.94 115 GLU A CA 1
ATOM 876 C C . GLU A 1 115 ? -17.378 -11.621 -8.894 1.00 97.94 115 GLU A C 1
ATOM 878 O O . GLU A 1 115 ? -18.581 -11.874 -8.858 1.00 97.94 115 GLU A O 1
ATOM 883 N N . GLY A 1 116 ? -16.913 -10.439 -9.284 1.00 96.88 116 GLY A N 1
ATOM 884 C CA . GLY A 1 116 ? -17.780 -9.371 -9.760 1.00 96.88 116 GLY A CA 1
ATOM 885 C C . GLY A 1 116 ? -17.020 -8.096 -10.086 1.00 96.88 116 GLY A C 1
ATOM 886 O O . GLY A 1 116 ? -15.794 -8.037 -10.022 1.00 96.88 116 GLY A O 1
ATOM 887 N N . TYR A 1 117 ? -17.767 -7.058 -10.437 1.00 97.19 117 TYR A N 1
ATOM 888 C CA . TYR A 1 117 ? -17.246 -5.742 -10.771 1.00 97.19 117 TYR A CA 1
ATOM 889 C C . TYR A 1 117 ? -17.233 -4.826 -9.556 1.00 97.19 117 TYR A C 1
ATOM 891 O O . TYR A 1 117 ? -18.235 -4.679 -8.850 1.00 97.19 117 TYR A O 1
ATOM 899 N N . VAL A 1 118 ? -16.120 -4.128 -9.362 1.00 96.94 118 VAL A N 1
ATOM 900 C CA . VAL A 1 118 ? -15.925 -3.149 -8.289 1.00 96.94 118 VAL A CA 1
ATOM 901 C C . VAL A 1 118 ? -15.493 -1.821 -8.896 1.00 96.94 118 VAL A C 1
ATOM 903 O O . VAL A 1 118 ? -14.759 -1.781 -9.880 1.00 96.94 118 VAL A O 1
ATOM 906 N N . THR A 1 119 ? -15.986 -0.718 -8.342 1.00 95.62 119 THR A N 1
ATOM 907 C CA . THR A 1 119 ? -15.567 0.629 -8.744 1.00 95.62 119 THR A CA 1
ATOM 908 C C . THR A 1 119 ? -14.187 0.924 -8.170 1.00 95.62 119 THR A C 1
ATOM 910 O O . THR A 1 119 ? -13.992 0.771 -6.970 1.00 95.62 119 THR A O 1
ATOM 913 N N . MET A 1 120 ? -13.237 1.362 -8.996 1.00 94.81 120 MET A N 1
ATOM 914 C CA . MET A 1 120 ? -11.874 1.673 -8.545 1.00 94.81 120 MET A CA 1
ATOM 915 C C . MET A 1 120 ? -11.788 3.054 -7.894 1.00 94.81 120 MET A C 1
ATOM 917 O O . MET A 1 120 ? -11.200 3.206 -6.823 1.00 94.81 120 MET A O 1
ATOM 921 N N . ALA A 1 121 ? -12.417 4.049 -8.520 1.00 92.00 121 ALA A N 1
ATOM 922 C CA . ALA A 1 121 ? -12.485 5.421 -8.036 1.00 92.00 121 ALA A CA 1
ATOM 923 C C . ALA A 1 121 ? -13.862 6.028 -8.337 1.00 92.00 121 ALA A C 1
ATOM 925 O O . ALA A 1 121 ? -14.449 5.776 -9.390 1.00 92.00 121 ALA A O 1
ATOM 926 N N . GLY A 1 122 ? -14.390 6.802 -7.392 1.00 85.94 122 GLY A N 1
ATOM 927 C CA . GLY A 1 122 ? -15.649 7.526 -7.531 1.00 85.94 122 GLY A CA 1
ATOM 928 C C . GLY A 1 122 ? -15.479 8.873 -8.236 1.00 85.94 122 GLY A C 1
ATOM 929 O O . GLY A 1 122 ? -14.400 9.461 -8.230 1.00 85.94 122 GLY A O 1
ATOM 930 N N . ASN A 1 123 ? -16.583 9.418 -8.752 1.00 83.06 123 ASN A N 1
ATOM 931 C CA . ASN A 1 123 ? -16.607 10.708 -9.461 1.00 83.06 123 ASN A CA 1
ATOM 932 C C . ASN A 1 123 ? -16.180 11.916 -8.601 1.00 83.06 123 ASN A C 1
ATOM 934 O O . ASN A 1 123 ? -15.877 12.972 -9.141 1.00 83.06 123 ASN A O 1
ATOM 938 N N . GLN A 1 124 ? -16.153 11.775 -7.272 1.00 82.25 124 GLN A N 1
ATOM 939 C CA . GLN A 1 124 ? -15.718 12.814 -6.327 1.00 82.25 124 GLN A CA 1
ATOM 940 C C . GLN A 1 124 ? -14.285 12.587 -5.809 1.00 82.25 124 GLN A C 1
ATOM 942 O O . GLN A 1 124 ? -13.905 13.126 -4.774 1.00 82.25 124 GLN A O 1
ATOM 947 N N . GLY A 1 125 ? -13.491 11.755 -6.490 1.00 82.12 125 GLY A N 1
ATOM 948 C CA . GLY A 1 125 ? -12.088 11.508 -6.143 1.00 82.12 125 GLY A CA 1
ATOM 949 C C . GLY A 1 125 ? -11.862 10.483 -5.028 1.00 82.12 125 GLY A C 1
ATOM 950 O O . GLY A 1 125 ? -10.721 10.238 -4.647 1.00 82.12 125 GLY A O 1
ATOM 951 N N . THR A 1 126 ? -12.914 9.849 -4.501 1.00 89.69 126 THR A N 1
ATOM 952 C CA . THR A 1 126 ? -12.769 8.748 -3.538 1.00 89.69 126 THR A CA 1
ATOM 953 C C . THR A 1 126 ? -12.132 7.536 -4.211 1.00 89.69 126 THR A C 1
ATOM 955 O O . THR A 1 126 ? -12.688 7.004 -5.169 1.00 89.69 126 THR A O 1
ATOM 958 N N . VAL A 1 127 ? -11.000 7.068 -3.688 1.00 92.44 127 VAL A N 1
ATOM 959 C CA . VAL A 1 127 ? -10.339 5.837 -4.140 1.00 92.44 127 VAL A CA 1
ATOM 960 C C . VAL A 1 127 ? -10.857 4.659 -3.314 1.00 92.44 127 VAL A C 1
ATOM 962 O O . VAL A 1 127 ? -10.789 4.667 -2.083 1.00 92.44 127 VAL A O 1
ATOM 965 N N . TYR A 1 128 ? -11.393 3.647 -3.992 1.00 94.94 128 TYR A N 1
ATOM 966 C CA . TYR A 1 128 ? -11.911 2.429 -3.364 1.00 94.94 128 TYR A CA 1
ATOM 967 C C . TYR A 1 128 ? -10.924 1.273 -3.463 1.00 94.94 128 TYR A C 1
ATOM 969 O O . TYR A 1 128 ? -10.849 0.482 -2.530 1.00 94.94 128 TYR A O 1
ATOM 977 N N . MET A 1 129 ? -10.158 1.193 -4.554 1.00 95.38 129 MET A N 1
ATOM 978 C CA . MET A 1 129 ? -9.195 0.120 -4.798 1.00 95.38 129 MET A CA 1
ATOM 979 C C . MET A 1 129 ? -7.797 0.701 -4.995 1.00 95.38 129 MET A C 1
ATOM 981 O O . MET A 1 129 ? -7.597 1.576 -5.836 1.00 95.38 129 MET A O 1
ATOM 985 N N . GLU A 1 130 ? -6.832 0.197 -4.235 1.00 93.44 130 GLU A N 1
ATOM 986 C CA . GLU A 1 130 ? -5.413 0.540 -4.352 1.00 93.44 130 GLU A CA 1
ATOM 987 C C . GLU A 1 130 ? -4.605 -0.694 -4.778 1.00 93.44 130 GLU A C 1
ATOM 989 O O . GLU A 1 130 ? -4.981 -1.816 -4.430 1.00 93.44 130 GLU A O 1
ATOM 994 N N . PRO A 1 131 ? -3.475 -0.528 -5.490 1.00 92.69 131 PRO A N 1
ATOM 995 C CA . PRO A 1 131 ? -2.566 -1.634 -5.767 1.00 92.69 131 PRO A CA 1
ATOM 996 C C . PRO A 1 131 ? -2.134 -2.351 -4.483 1.00 92.69 131 PRO A C 1
ATOM 998 O O . PRO A 1 131 ? -1.719 -1.726 -3.498 1.00 92.69 131 PRO A O 1
ATOM 1001 N N . TYR A 1 132 ? -2.217 -3.680 -4.491 1.00 92.69 132 TYR A N 1
ATOM 1002 C CA . TYR A 1 132 ? -1.742 -4.486 -3.378 1.00 92.69 132 TYR A CA 1
ATOM 1003 C C . TYR A 1 132 ? -0.214 -4.566 -3.387 1.00 92.69 132 TYR A C 1
ATOM 1005 O O . TYR A 1 132 ? 0.426 -4.766 -4.417 1.00 92.69 132 TYR A O 1
ATOM 1013 N N . SER A 1 133 ? 0.372 -4.483 -2.201 1.00 87.94 133 SER A N 1
ATOM 1014 C CA . SER A 1 133 ? 1.731 -4.925 -1.924 1.00 87.94 133 SER A CA 1
ATOM 1015 C C . SER A 1 133 ? 1.784 -5.444 -0.484 1.00 87.94 133 SER A C 1
ATOM 1017 O O . SER A 1 133 ? 0.983 -5.003 0.348 1.00 87.94 133 SER A O 1
ATOM 1019 N N . PRO A 1 134 ? 2.745 -6.314 -0.132 1.00 85.69 134 PRO A N 1
ATOM 1020 C CA . PRO A 1 134 ? 2.913 -6.757 1.253 1.00 85.69 134 PRO A CA 1
ATOM 1021 C C . PRO A 1 134 ? 3.073 -5.586 2.234 1.00 85.69 134 PRO A C 1
ATOM 1023 O O . PRO A 1 134 ? 2.555 -5.609 3.349 1.00 85.69 134 PRO A O 1
ATOM 1026 N N . VAL A 1 135 ? 3.749 -4.524 1.788 1.00 85.69 135 VAL A N 1
ATOM 1027 C CA . VAL A 1 135 ? 3.975 -3.309 2.571 1.00 85.69 135 VAL A CA 1
ATOM 1028 C C . VAL A 1 135 ? 2.676 -2.529 2.773 1.00 85.69 135 VAL A C 1
ATOM 1030 O O . VAL A 1 135 ? 2.345 -2.207 3.910 1.00 85.69 135 VAL A O 1
ATOM 1033 N N . THR A 1 136 ? 1.908 -2.265 1.710 1.00 85.12 136 THR A N 1
ATOM 1034 C CA . THR A 1 136 ? 0.628 -1.542 1.826 1.00 85.12 136 THR A CA 1
ATOM 1035 C C . THR A 1 136 ? -0.386 -2.331 2.652 1.00 85.12 136 THR A C 1
ATOM 1037 O O . THR A 1 136 ? -1.070 -1.751 3.492 1.00 85.12 136 THR A O 1
ATOM 1040 N N . ALA A 1 137 ? -0.432 -3.658 2.510 1.00 88.25 137 ALA A N 1
ATOM 1041 C CA . ALA A 1 137 ? -1.271 -4.519 3.342 1.00 88.25 137 ALA A CA 1
ATOM 1042 C C . ALA A 1 137 ? -0.893 -4.435 4.831 1.00 88.25 137 ALA A C 1
ATOM 1044 O O . ALA A 1 137 ? -1.766 -4.281 5.690 1.00 88.25 137 ALA A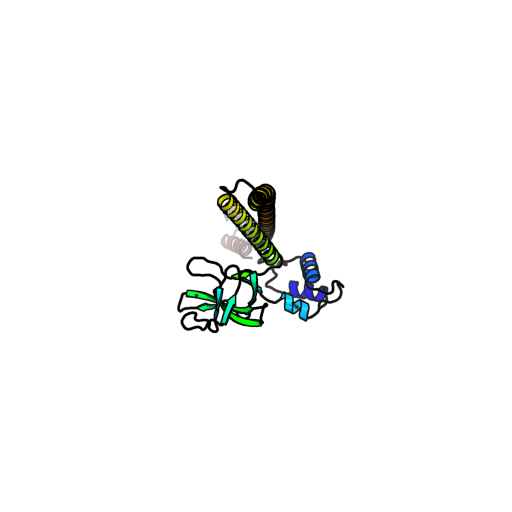 O 1
ATOM 1045 N N . MET A 1 138 ? 0.408 -4.477 5.144 1.00 89.62 138 MET A N 1
ATOM 1046 C CA . MET A 1 138 ? 0.910 -4.298 6.508 1.00 89.62 138 MET A CA 1
ATOM 1047 C C . MET A 1 138 ? 0.553 -2.914 7.068 1.00 89.62 138 MET A C 1
ATOM 1049 O O . MET A 1 138 ? 0.057 -2.830 8.191 1.00 89.62 138 MET A O 1
ATOM 1053 N N . GLN A 1 139 ? 0.767 -1.844 6.296 1.00 89.25 139 GLN A N 1
ATOM 1054 C CA . GLN A 1 139 ? 0.449 -0.470 6.700 1.00 89.25 139 GLN A CA 1
ATOM 1055 C C . GLN A 1 139 ? -1.024 -0.320 7.059 1.00 89.25 139 GLN A C 1
ATOM 1057 O O . GLN A 1 139 ? -1.347 0.089 8.174 1.00 89.25 139 GLN A O 1
ATOM 1062 N N . LYS A 1 140 ? -1.923 -0.743 6.163 1.00 87.12 140 LYS A N 1
ATOM 1063 C CA . LYS A 1 140 ? -3.366 -0.685 6.411 1.00 87.12 140 LYS A CA 1
ATOM 1064 C C . LYS A 1 140 ? -3.712 -1.475 7.677 1.00 87.12 140 LYS A C 1
ATOM 1066 O O . LYS A 1 140 ? -4.411 -0.961 8.551 1.00 87.12 140 LYS A O 1
ATOM 1071 N N . LYS A 1 141 ? -3.183 -2.693 7.846 1.00 90.25 141 LYS A N 1
ATOM 1072 C CA . LYS A 1 141 ? -3.420 -3.496 9.059 1.00 90.25 141 LYS A CA 1
ATOM 1073 C C . LYS A 1 141 ? -3.020 -2.744 10.335 1.00 90.25 141 LYS A C 1
ATOM 1075 O O . LYS A 1 141 ? -3.798 -2.724 11.287 1.00 90.25 141 LYS A O 1
ATOM 1080 N N . ILE A 1 142 ? -1.854 -2.094 10.345 1.00 92.81 142 ILE A N 1
ATOM 1081 C CA . ILE A 1 142 ? -1.394 -1.267 11.473 1.00 92.81 142 ILE A CA 1
ATOM 1082 C C . ILE A 1 142 ? -2.357 -0.099 11.720 1.00 92.81 142 ILE A C 1
ATOM 1084 O O . ILE A 1 142 ? -2.770 0.111 12.860 1.00 92.81 142 ILE A O 1
ATOM 1088 N N . GLU A 1 143 ? -2.748 0.635 10.676 1.00 90.19 143 GLU A N 1
ATOM 1089 C CA . GLU A 1 143 ? -3.691 1.759 10.779 1.00 90.19 143 GLU A CA 1
ATOM 1090 C C . GLU A 1 143 ? -5.024 1.331 11.400 1.00 90.19 143 GLU A C 1
ATOM 1092 O O . GLU A 1 143 ? -5.527 1.998 12.306 1.00 90.19 143 GLU A O 1
ATOM 1097 N N . ARG A 1 144 ? -5.569 0.188 10.973 1.00 90.06 144 ARG A N 1
ATOM 1098 C CA . ARG A 1 144 ? -6.814 -0.357 11.526 1.00 90.06 144 ARG A CA 1
ATOM 1099 C C . ARG A 1 144 ? -6.659 -0.777 12.979 1.00 90.06 144 ARG A C 1
ATOM 1101 O O . ARG A 1 144 ? -7.491 -0.391 13.789 1.00 90.06 144 ARG A O 1
ATOM 1108 N N . SER A 1 145 ? -5.600 -1.500 13.338 1.00 94.25 145 SER A N 1
ATOM 1109 C CA . SER A 1 145 ? -5.375 -1.875 14.740 1.00 94.25 145 SER A CA 1
ATOM 1110 C C . SER A 1 145 ? -5.183 -0.648 15.640 1.00 94.25 145 SER A C 1
ATOM 1112 O O . SER A 1 145 ? -5.657 -0.630 16.775 1.00 94.25 145 SER A O 1
ATOM 1114 N N . LEU A 1 146 ? -4.534 0.409 15.138 1.00 95.06 146 LEU A N 1
ATOM 1115 C CA . LEU A 1 146 ? -4.454 1.688 15.843 1.00 95.06 146 LEU A CA 1
ATOM 1116 C C . LEU A 1 146 ? -5.831 2.341 15.987 1.00 95.06 146 LEU A C 1
ATOM 1118 O O . LEU A 1 146 ? -6.126 2.879 17.053 1.00 95.06 146 LEU A O 1
ATOM 1122 N N . GLN A 1 147 ? -6.665 2.318 14.950 1.00 93.81 147 GLN A N 1
ATOM 1123 C CA . GLN A 1 147 ? -8.013 2.881 15.004 1.00 93.81 147 GLN A CA 1
ATOM 1124 C C . GLN A 1 147 ? -8.903 2.124 16.001 1.00 93.81 147 GLN A C 1
ATOM 1126 O O . GLN A 1 147 ? -9.496 2.751 16.876 1.00 93.81 147 GLN A O 1
ATOM 1131 N N . GLU A 1 148 ? -8.919 0.791 15.941 1.00 94.81 148 GLU A N 1
ATOM 1132 C CA . GLU A 1 148 ? -9.668 -0.075 16.863 1.00 94.81 148 GLU A CA 1
ATOM 1133 C C . GLU A 1 148 ? -9.243 0.163 18.323 1.00 94.81 148 GLU A C 1
ATOM 1135 O O . GLU A 1 148 ? -10.088 0.300 19.210 1.00 94.81 148 GLU A O 1
ATOM 1140 N N . LEU A 1 149 ? -7.935 0.299 18.586 1.00 95.69 149 LEU A N 1
ATOM 1141 C CA . LEU A 1 149 ? -7.426 0.621 19.923 1.00 95.69 149 LEU A CA 1
ATOM 1142 C C . LEU A 1 149 ? -7.875 2.014 20.398 1.00 95.69 149 LEU A C 1
ATOM 1144 O O . LEU A 1 149 ? -8.202 2.186 21.575 1.00 95.69 149 LEU A O 1
ATOM 1148 N N . ALA A 1 150 ? -7.893 3.007 19.505 1.00 95.94 150 ALA A N 1
ATOM 1149 C CA . ALA A 1 150 ? -8.344 4.359 19.830 1.00 95.94 150 ALA A CA 1
ATOM 1150 C C . ALA A 1 150 ? -9.830 4.382 20.203 1.00 95.94 150 ALA A C 1
ATOM 1152 O O . ALA A 1 150 ? -10.207 4.994 21.205 1.00 95.94 150 ALA A O 1
ATOM 1153 N N . GLU A 1 151 ? -10.662 3.707 19.411 1.00 96.69 151 GLU A N 1
ATOM 1154 C CA . GLU A 1 151 ? -12.105 3.605 19.630 1.00 96.69 151 GLU A CA 1
ATOM 1155 C C . GLU A 1 151 ? -12.414 2.856 20.925 1.00 96.69 151 GLU A C 1
ATOM 1157 O O . GLU A 1 151 ? -13.159 3.370 21.759 1.00 96.69 151 GLU A O 1
ATOM 1162 N N . ALA A 1 152 ? -11.759 1.718 21.172 1.00 96.62 152 ALA A N 1
ATOM 1163 C CA . ALA A 1 152 ? -11.911 0.979 22.422 1.00 96.62 152 ALA A CA 1
ATOM 1164 C C . ALA A 1 152 ? -11.527 1.832 23.644 1.00 96.62 152 ALA A C 1
ATOM 1166 O O . ALA A 1 152 ? -12.274 1.900 24.621 1.00 96.62 152 ALA A O 1
ATOM 1167 N N . ALA A 1 153 ? -10.393 2.541 23.593 1.00 96.44 153 ALA A N 1
ATOM 1168 C CA . ALA A 1 153 ? -9.967 3.414 24.687 1.00 96.44 153 ALA A CA 1
ATOM 1169 C C . ALA A 1 153 ? -10.935 4.591 24.910 1.00 96.44 153 ALA A C 1
ATOM 1171 O O . ALA A 1 153 ? -11.167 4.996 26.052 1.00 96.44 153 ALA A O 1
ATOM 1172 N N . LYS A 1 154 ? -11.508 5.140 23.833 1.00 96.75 154 LYS A N 1
ATOM 1173 C CA . LYS A 1 154 ? -12.515 6.207 23.893 1.00 96.75 154 LYS A CA 1
ATOM 1174 C C . LYS A 1 154 ? -13.810 5.720 24.540 1.00 96.75 154 LYS A C 1
ATOM 1176 O O . LYS A 1 154 ? -14.313 6.392 25.439 1.00 96.75 154 LYS A O 1
ATOM 1181 N N . GLU A 1 155 ? -14.316 4.557 24.136 1.00 97.19 155 GLU A N 1
ATOM 1182 C CA . GLU A 1 155 ? -15.544 3.991 24.703 1.00 97.19 155 GLU A CA 1
ATOM 1183 C C . GLU A 1 155 ? -15.378 3.639 26.185 1.00 97.19 155 GLU A C 1
ATOM 1185 O O . GLU A 1 155 ? -16.255 3.953 26.991 1.00 97.19 155 GLU A O 1
ATOM 1190 N N . VAL A 1 156 ? -14.223 3.097 26.589 1.00 96.44 156 VAL A N 1
ATOM 1191 C CA . VAL A 1 156 ? -13.927 2.859 28.011 1.00 96.44 156 VAL A CA 1
ATOM 1192 C C . VAL A 1 156 ? -13.898 4.175 28.799 1.00 96.44 156 VAL A C 1
ATOM 1194 O O . VAL A 1 156 ? -14.501 4.249 29.870 1.00 96.44 156 VAL A O 1
ATOM 1197 N N . SER A 1 157 ? -13.254 5.229 28.279 1.00 96.12 157 SER A N 1
ATOM 1198 C CA . SER A 1 157 ? -13.235 6.551 28.934 1.00 96.12 157 SER A CA 1
ATOM 1199 C C . SER A 1 157 ? -14.647 7.102 29.126 1.00 96.12 157 SER A C 1
ATOM 1201 O O . SER A 1 157 ? -15.020 7.483 30.236 1.00 96.12 157 SER A O 1
ATOM 1203 N N . LYS A 1 158 ? -15.461 7.065 28.065 1.00 96.88 158 LYS A N 1
ATOM 1204 C CA . LYS A 1 158 ? -16.854 7.527 28.073 1.00 96.88 158 LYS A CA 1
ATOM 1205 C C . LYS A 1 158 ? -17.703 6.749 29.079 1.00 96.88 158 LYS A C 1
ATOM 1207 O O . LYS A 1 158 ? -18.491 7.345 29.811 1.00 96.88 158 LYS A O 1
ATOM 1212 N N . HIS A 1 159 ? -17.535 5.428 29.142 1.00 96.19 159 HIS A N 1
ATOM 1213 C CA . HIS A 1 159 ? -18.266 4.59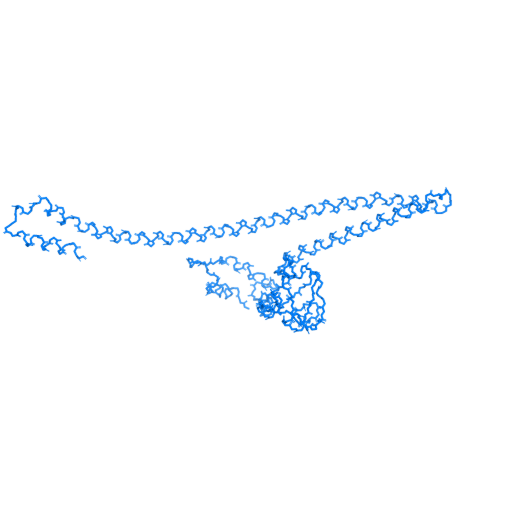1 30.090 1.00 96.19 159 HIS A CA 1
ATOM 1214 C C . HIS A 1 159 ? -17.901 4.925 31.542 1.00 96.19 159 HIS A C 1
ATOM 1216 O O . HIS A 1 159 ? -18.789 5.064 32.384 1.00 96.19 159 HIS A O 1
ATOM 1222 N N . ILE A 1 160 ? -16.608 5.115 31.830 1.00 95.31 160 ILE A N 1
ATOM 1223 C CA . ILE A 1 160 ? -16.138 5.520 33.160 1.00 95.31 160 ILE A CA 1
ATOM 1224 C C . ILE A 1 160 ? -16.701 6.893 33.536 1.00 95.31 160 ILE A C 1
ATOM 1226 O O . ILE A 1 160 ? -17.197 7.055 34.646 1.00 95.31 160 ILE A O 1
ATOM 1230 N N . GLU A 1 161 ? -16.655 7.877 32.637 1.00 94.75 161 GLU A N 1
ATOM 1231 C CA . GLU A 1 161 ? -17.215 9.213 32.875 1.00 94.75 161 GLU A CA 1
ATOM 1232 C C . GLU A 1 161 ? -18.712 9.158 33.190 1.00 94.75 161 GLU A C 1
ATOM 1234 O O . GLU A 1 161 ? -19.127 9.670 34.231 1.00 94.75 161 GLU A O 1
ATOM 1239 N N . SER A 1 162 ? -19.490 8.454 32.362 1.00 96.25 162 SER A N 1
ATOM 1240 C CA . SER A 1 162 ? -20.932 8.266 32.561 1.00 96.25 162 SER A CA 1
ATOM 1241 C C . SER A 1 162 ? -21.237 7.638 33.921 1.00 96.25 162 SER A C 1
ATOM 1243 O O . SER A 1 162 ? -22.034 8.175 34.688 1.00 96.25 162 SER A O 1
ATOM 1245 N N . LYS A 1 163 ? -20.574 6.525 34.263 1.00 95.88 163 LYS A N 1
ATOM 1246 C CA . LYS A 1 163 ? -20.832 5.812 35.523 1.00 95.88 163 LYS A CA 1
ATOM 1247 C C . LYS A 1 163 ? -20.338 6.566 36.752 1.00 95.88 163 LYS A C 1
ATOM 1249 O O . LYS A 1 163 ? -20.984 6.509 37.795 1.00 95.88 163 LYS A O 1
ATOM 1254 N N . THR A 1 164 ? -19.240 7.314 36.651 1.00 94.12 164 THR A N 1
ATOM 1255 C CA . THR A 1 164 ? -18.812 8.200 37.741 1.00 94.12 164 THR A CA 1
ATOM 1256 C C . THR A 1 164 ? -19.844 9.297 38.011 1.00 94.12 164 THR A C 1
ATOM 1258 O O . THR A 1 164 ? -20.113 9.576 39.180 1.00 94.12 164 THR A O 1
ATOM 1261 N N . GLU A 1 165 ? -20.429 9.902 36.970 1.00 94.75 165 GLU A N 1
ATOM 1262 C CA . GLU A 1 165 ? -21.456 10.940 37.138 1.00 94.75 165 GLU A CA 1
ATOM 1263 C C . GLU A 1 165 ? -22.779 10.373 37.676 1.00 94.75 165 GLU A C 1
ATOM 1265 O O . GLU A 1 165 ? -23.339 10.955 38.603 1.00 94.75 165 GLU A O 1
ATOM 1270 N N . GLU A 1 166 ? -23.238 9.209 37.197 1.00 95.75 166 GLU A N 1
ATOM 1271 C CA . GLU A 1 166 ? -24.429 8.523 37.743 1.00 95.75 166 GLU A CA 1
ATOM 1272 C C . GLU A 1 166 ? -24.303 8.263 39.256 1.00 95.75 166 GLU A C 1
ATOM 1274 O O . GLU A 1 166 ? -25.265 8.411 40.009 1.00 95.75 166 GLU A O 1
ATOM 1279 N N . LEU A 1 167 ? -23.100 7.913 39.723 1.00 95.12 167 LEU A N 1
ATOM 1280 C CA . LEU A 1 167 ? -22.827 7.595 41.128 1.00 95.12 167 LEU A CA 1
ATOM 1281 C C . LEU A 1 167 ? -22.423 8.819 41.968 1.00 95.12 167 LEU A C 1
ATOM 1283 O O . LEU A 1 167 ? -22.082 8.693 43.147 1.00 95.12 167 LEU A O 1
ATOM 1287 N N . LYS A 1 168 ? -22.428 10.029 41.405 1.00 93.38 168 LYS A N 1
ATOM 1288 C CA . LYS A 1 168 ? -21.889 11.233 42.061 1.00 93.38 168 LYS A CA 1
ATOM 1289 C C . LYS A 1 168 ? -22.603 11.607 43.361 1.00 93.38 168 LYS A C 1
ATOM 1291 O O . LYS A 1 168 ? -21.958 12.085 44.294 1.00 93.38 168 LYS A O 1
ATOM 1296 N N . SER A 1 169 ? -23.907 11.362 43.452 1.00 94.00 169 SER A N 1
ATOM 1297 C CA . SER A 1 169 ? -24.704 11.636 44.656 1.00 94.00 169 SER A CA 1
ATOM 1298 C C . SER A 1 169 ? -24.602 10.540 45.725 1.00 94.00 169 SER A C 1
ATOM 1300 O O . SER A 1 169 ? -24.937 10.797 46.882 1.00 94.00 169 SER A O 1
ATOM 1302 N N . VAL A 1 170 ? -24.103 9.348 45.380 1.00 94.19 170 VAL A N 1
ATOM 1303 C CA . VAL A 1 170 ? -23.950 8.221 46.310 1.00 94.19 170 VAL A CA 1
ATOM 1304 C C . VAL A 1 170 ? -22.782 8.492 47.261 1.00 94.19 170 VAL A C 1
ATOM 1306 O O . VAL A 1 170 ? -21.652 8.729 46.827 1.00 94.19 170 VAL A O 1
ATOM 1309 N N . ARG A 1 171 ? -23.051 8.487 48.573 1.00 92.75 171 ARG A N 1
ATOM 1310 C CA . ARG A 1 171 ? -22.065 8.868 49.604 1.00 92.75 171 ARG A CA 1
ATOM 1311 C C . ARG A 1 171 ? -21.492 7.700 50.408 1.00 92.75 171 ARG A C 1
ATOM 1313 O O . ARG A 1 171 ? -20.401 7.839 50.947 1.00 92.75 171 ARG A O 1
ATOM 1320 N N . SER A 1 172 ? -22.180 6.562 50.481 1.00 94.00 172 SER A N 1
ATOM 1321 C CA . SER A 1 172 ? -21.768 5.407 51.290 1.00 94.00 172 SER A CA 1
ATOM 1322 C C . SER A 1 172 ? -22.201 4.076 50.665 1.00 94.00 172 SER A C 1
ATOM 1324 O O . SER A 1 172 ? -22.974 4.049 49.705 1.00 94.00 172 SER A O 1
ATOM 1326 N N . GLY A 1 173 ? -21.674 2.975 51.206 1.00 95.44 173 GLY A N 1
ATOM 1327 C CA . GLY A 1 173 ? -21.976 1.612 50.769 1.00 95.44 173 GLY A CA 1
ATOM 1328 C C . GLY A 1 173 ? -21.248 1.177 49.486 1.00 95.44 173 GLY A C 1
ATOM 1329 O O . GLY A 1 173 ? -20.462 1.946 48.924 1.00 95.44 173 GLY A O 1
ATOM 1330 N N . PRO A 1 174 ? -21.542 -0.038 48.982 1.00 95.38 174 PRO A N 1
ATOM 1331 C CA . PRO A 1 174 ? -20.801 -0.668 47.878 1.00 95.38 174 PRO A CA 1
ATOM 1332 C C . PRO A 1 174 ? -20.761 0.148 46.572 1.00 95.38 174 PRO A C 1
ATOM 1334 O O . PRO A 1 174 ? -19.803 0.093 45.800 1.00 95.38 174 PRO A O 1
ATOM 1337 N N . LEU A 1 175 ? -21.793 0.956 46.313 1.00 94.44 175 LEU A N 1
ATOM 1338 C CA . LEU A 1 175 ? -21.862 1.818 45.128 1.00 94.44 175 LEU A CA 1
ATOM 1339 C C . LEU A 1 175 ? -20.934 3.046 45.224 1.00 94.44 175 LEU A C 1
ATOM 1341 O O . LEU A 1 175 ? -20.399 3.491 44.208 1.00 94.44 175 LEU A O 1
ATOM 1345 N N . SER A 1 176 ? -20.695 3.570 46.433 1.00 94.19 176 SER A N 1
ATOM 1346 C CA . SER A 1 176 ? -19.694 4.624 46.670 1.00 94.19 176 SER A CA 1
ATOM 1347 C C . SER A 1 176 ? -18.277 4.103 46.405 1.00 94.19 176 SER A C 1
ATOM 1349 O O . SER A 1 176 ? -17.482 4.771 45.742 1.00 94.19 176 SER A O 1
ATOM 1351 N N . GLU A 1 177 ? -17.990 2.874 46.845 1.00 95.06 177 GLU A N 1
ATOM 1352 C CA . GLU A 1 177 ? -16.716 2.184 46.598 1.00 95.06 177 GLU A CA 1
ATOM 1353 C C . GLU A 1 177 ? -16.497 1.936 45.099 1.00 95.06 177 GLU A C 1
ATOM 1355 O O . GLU A 1 177 ? -15.452 2.296 44.556 1.00 95.06 177 GLU A O 1
ATOM 1360 N N . THR A 1 178 ? -17.530 1.461 44.395 1.00 94.62 178 THR A N 1
ATOM 1361 C CA . THR A 1 178 ? -17.495 1.266 42.934 1.00 94.62 178 THR A CA 1
ATOM 1362 C C . THR A 1 178 ? -17.138 2.560 42.192 1.00 94.62 178 THR A C 1
ATOM 1364 O O . THR A 1 178 ? -16.323 2.548 41.267 1.00 94.62 178 THR A O 1
ATOM 1367 N N . ARG A 1 179 ? -17.695 3.710 42.603 1.00 94.81 179 ARG A N 1
ATOM 1368 C CA . ARG A 1 179 ? -17.345 5.017 42.020 1.00 94.81 179 ARG A CA 1
ATOM 1369 C C . ARG A 1 179 ? -15.866 5.354 42.211 1.00 94.81 179 ARG A C 1
ATOM 1371 O O . ARG A 1 179 ? -15.235 5.866 41.284 1.00 94.81 179 ARG A O 1
ATOM 1378 N N . VAL A 1 180 ? -15.323 5.102 43.402 1.00 93.06 180 VAL A N 1
ATOM 1379 C CA . VAL A 1 180 ? -13.900 5.328 43.699 1.00 93.06 180 VAL A CA 1
ATOM 1380 C C . VAL A 1 180 ? -13.027 4.448 42.804 1.00 93.06 180 VAL A C 1
ATOM 1382 O O . VAL A 1 180 ? -12.059 4.941 42.221 1.00 93.06 180 VAL A O 1
ATOM 1385 N N . ASP A 1 181 ? -13.391 3.180 42.624 1.00 93.81 181 ASP A N 1
ATOM 1386 C CA . ASP A 1 181 ? -12.640 2.250 41.779 1.00 93.81 181 ASP A CA 1
ATOM 1387 C C . ASP A 1 181 ? -12.706 2.607 40.290 1.00 93.81 181 ASP A C 1
ATOM 1389 O O . ASP A 1 181 ? -11.672 2.592 39.618 1.00 93.81 181 ASP A O 1
ATOM 1393 N N . LEU A 1 182 ? -13.859 3.054 39.782 1.00 93.31 182 LEU A N 1
ATOM 1394 C CA . LEU A 1 182 ? -13.969 3.642 38.439 1.00 93.31 182 LEU A CA 1
ATOM 1395 C C . LEU A 1 182 ? -13.024 4.843 38.269 1.00 93.31 182 LEU A C 1
ATOM 1397 O O . LEU A 1 182 ? -12.343 4.970 37.247 1.00 93.31 182 LEU A O 1
ATOM 1401 N N . GLY A 1 183 ? -12.921 5.691 39.296 1.00 90.44 183 GLY A N 1
ATOM 1402 C CA . GLY A 1 183 ? -11.975 6.807 39.337 1.00 90.44 183 GLY A CA 1
ATOM 1403 C C . GLY A 1 183 ? -10.514 6.364 39.194 1.00 90.44 183 GLY A C 1
ATOM 1404 O O . GLY A 1 183 ? -9.751 7.008 38.472 1.00 90.44 183 GLY A O 1
ATOM 1405 N N . LYS A 1 184 ? -10.130 5.228 39.792 1.00 93.44 184 LYS A N 1
ATOM 1406 C CA . LYS A 1 184 ? -8.774 4.652 39.680 1.00 93.44 184 LYS A CA 1
ATOM 1407 C C . LYS A 1 184 ? -8.460 4.092 38.288 1.00 93.44 184 LYS A C 1
ATOM 1409 O O . LYS A 1 184 ? -7.286 3.943 37.946 1.00 93.44 184 LYS A O 1
ATOM 1414 N N . ILE A 1 185 ? -9.466 3.782 37.469 1.00 94.62 185 ILE A N 1
ATOM 1415 C CA . ILE A 1 185 ? -9.256 3.294 36.096 1.00 94.62 185 ILE A CA 1
ATOM 1416 C C . ILE A 1 185 ? -8.935 4.455 35.141 1.00 94.62 185 ILE A C 1
ATOM 1418 O O . ILE A 1 185 ? -8.152 4.258 34.207 1.00 94.62 185 ILE A O 1
ATOM 1422 N N . ARG A 1 186 ? -9.439 5.676 35.396 1.00 93.44 186 ARG A N 1
ATOM 1423 C CA . ARG A 1 186 ? -9.212 6.851 34.523 1.00 93.44 186 ARG A CA 1
ATOM 1424 C C . ARG A 1 186 ? -7.733 7.070 34.158 1.00 93.44 186 ARG A C 1
ATOM 1426 O O . ARG A 1 186 ? -7.442 7.109 32.963 1.00 93.44 186 ARG A O 1
ATOM 1433 N N . PRO A 1 187 ? -6.768 7.105 35.106 1.00 96.00 187 PRO A N 1
ATOM 1434 C CA . PRO A 1 187 ? -5.355 7.303 34.768 1.00 96.00 187 PRO A CA 1
ATOM 1435 C C . PRO A 1 187 ? -4.775 6.195 33.878 1.00 96.00 187 PRO A C 1
ATOM 1437 O O . PRO A 1 187 ? -3.885 6.451 33.066 1.00 96.00 187 PRO A O 1
ATOM 1440 N N . ARG A 1 188 ? -5.277 4.957 34.000 1.00 95.00 188 ARG A N 1
ATOM 1441 C CA . ARG A 1 188 ? -4.837 3.828 33.164 1.00 95.00 188 ARG A CA 1
ATOM 1442 C C . ARG A 1 188 ? -5.282 4.022 31.718 1.00 95.00 188 ARG A C 1
ATOM 1444 O O . ARG A 1 188 ? -4.472 3.830 30.815 1.00 95.00 188 ARG A O 1
ATOM 1451 N N . VAL A 1 189 ? -6.528 4.447 31.504 1.00 96.06 189 VAL A N 1
ATOM 1452 C CA . VAL A 1 189 ? -7.066 4.747 30.166 1.00 96.06 189 VAL A CA 1
ATOM 1453 C C . VAL A 1 189 ? -6.316 5.919 29.539 1.00 96.06 189 VAL A C 1
ATOM 1455 O O . VAL A 1 189 ? -5.869 5.804 28.400 1.00 96.06 189 VAL A O 1
ATOM 1458 N N . SER A 1 190 ? -6.060 6.992 30.295 1.00 95.75 190 SER A N 1
ATOM 1459 C CA . SER A 1 190 ? -5.255 8.124 29.815 1.00 95.75 190 SER A CA 1
ATOM 1460 C C . SER A 1 190 ? -3.837 7.703 29.417 1.00 95.75 190 SER A C 1
ATOM 1462 O O . SER A 1 190 ? -3.322 8.154 28.394 1.00 95.75 190 SER A O 1
ATOM 1464 N N . LYS A 1 191 ? -3.206 6.788 30.169 1.00 96.94 191 LYS A N 1
ATOM 1465 C CA . LYS A 1 191 ? -1.890 6.235 29.813 1.00 96.94 191 LYS A CA 1
ATOM 1466 C C . LYS A 1 191 ? -1.932 5.449 28.498 1.00 96.94 191 LYS A C 1
ATOM 1468 O O . LYS A 1 191 ? -1.015 5.590 27.690 1.00 96.94 191 LYS A O 1
ATOM 1473 N N . VAL A 1 192 ? -2.983 4.658 28.262 1.00 97.12 192 VAL A N 1
ATOM 1474 C CA . VAL A 1 192 ? -3.185 3.934 26.991 1.00 97.12 192 VAL A CA 1
ATOM 1475 C C . VAL A 1 192 ? -3.396 4.909 25.833 1.00 97.12 192 VAL A C 1
ATOM 1477 O O . VAL A 1 192 ? -2.724 4.780 24.815 1.00 97.12 192 VAL A O 1
ATOM 1480 N N . GLN A 1 193 ? -4.257 5.918 25.995 1.00 96.94 193 GLN A N 1
ATOM 1481 C CA . GLN A 1 193 ? -4.497 6.950 24.976 1.00 96.94 193 GLN A CA 1
ATOM 1482 C C . GLN A 1 193 ? -3.216 7.725 24.632 1.00 96.94 193 GLN A C 1
ATOM 1484 O O . GLN A 1 193 ? -2.928 7.975 23.461 1.00 96.94 193 GLN A O 1
ATOM 1489 N N . TYR A 1 194 ? -2.403 8.061 25.637 1.00 97.44 194 TYR A N 1
ATOM 1490 C CA . TYR A 1 194 ? -1.110 8.705 25.417 1.00 97.44 194 TYR A CA 1
ATOM 1491 C C . TYR A 1 194 ? -0.139 7.793 24.656 1.00 97.44 194 TYR A C 1
ATOM 1493 O O . TYR A 1 194 ? 0.450 8.218 23.663 1.00 97.44 194 TYR A O 1
ATOM 1501 N N . ALA A 1 195 ? 0.004 6.532 25.079 1.00 97.62 195 ALA A N 1
ATOM 1502 C CA . ALA A 1 195 ? 0.867 5.563 24.405 1.00 97.62 195 ALA A CA 1
ATOM 1503 C C . ALA A 1 195 ? 0.430 5.314 22.951 1.00 97.62 195 ALA A C 1
ATOM 1505 O O . ALA A 1 195 ? 1.276 5.280 22.058 1.00 97.62 195 ALA A O 1
ATOM 1506 N N . HIS A 1 196 ? -0.879 5.217 22.705 1.00 97.25 196 HIS A N 1
ATOM 1507 C CA . HIS A 1 196 ? -1.462 5.140 21.366 1.00 97.25 196 HIS A CA 1
ATOM 1508 C C . HIS A 1 196 ? -1.081 6.351 20.510 1.00 97.25 196 HIS A C 1
ATOM 1510 O O . HIS A 1 196 ? -0.581 6.175 19.402 1.00 97.25 196 HIS A O 1
ATOM 1516 N N . SER A 1 197 ? -1.235 7.570 21.036 1.00 96.75 197 SER A N 1
ATOM 1517 C CA . SER A 1 197 ? -0.871 8.802 20.324 1.00 96.75 197 SER A CA 1
ATOM 1518 C C . SER A 1 197 ? 0.614 8.829 19.947 1.00 96.75 197 SER A C 1
ATOM 1520 O O . SER A 1 197 ? 0.966 9.166 18.815 1.00 96.75 197 SER A O 1
ATOM 1522 N N . GLN A 1 198 ? 1.495 8.405 20.858 1.00 97.62 198 GLN A N 1
ATOM 1523 C CA . GLN A 1 198 ? 2.930 8.293 20.583 1.00 97.62 198 GLN A CA 1
ATOM 1524 C C . GLN A 1 198 ? 3.235 7.224 19.525 1.00 97.62 198 GLN A C 1
ATOM 1526 O O . GLN A 1 198 ? 4.036 7.466 18.622 1.00 97.62 198 GLN A O 1
ATOM 1531 N N . LEU A 1 199 ? 2.588 6.057 19.598 1.00 97.12 199 LEU A N 1
ATOM 1532 C CA . LEU A 1 199 ? 2.758 4.994 18.608 1.00 97.12 199 LEU A CA 1
ATOM 1533 C C . LEU A 1 199 ? 2.276 5.441 17.223 1.00 97.12 199 LEU A C 1
ATOM 1535 O O . LEU A 1 199 ? 2.999 5.266 16.247 1.00 97.12 199 LEU A O 1
ATOM 1539 N N . LYS A 1 200 ? 1.109 6.089 17.142 1.00 96.81 200 LYS A N 1
ATOM 1540 C CA . LYS A 1 200 ? 0.560 6.638 15.897 1.00 96.81 200 LYS A CA 1
ATOM 1541 C C . LYS A 1 200 ? 1.522 7.632 15.240 1.00 96.81 200 LYS A C 1
ATOM 1543 O O . LYS A 1 200 ? 1.718 7.568 14.031 1.00 96.81 200 LYS A O 1
ATOM 1548 N N . LYS A 1 201 ? 2.158 8.511 16.025 1.00 97.12 201 LYS A N 1
ATOM 1549 C CA . LYS A 1 201 ? 3.190 9.434 15.517 1.00 97.12 201 LYS A CA 1
ATOM 1550 C C . LYS A 1 201 ? 4.394 8.686 14.945 1.00 97.12 201 LYS A C 1
ATOM 1552 O O . LYS A 1 201 ? 4.795 8.966 13.822 1.00 97.12 201 LYS A O 1
ATOM 1557 N N . LYS A 1 202 ? 4.921 7.695 15.671 1.00 96.62 202 LYS A N 1
ATOM 1558 C CA . LYS A 1 202 ? 6.063 6.885 15.209 1.00 96.62 202 LYS A CA 1
ATOM 1559 C C . LYS A 1 202 ? 5.758 6.111 13.925 1.00 96.62 202 LYS A C 1
ATOM 1561 O O . LYS A 1 202 ? 6.616 6.040 13.052 1.00 96.62 202 LYS A O 1
ATOM 1566 N N . VAL A 1 203 ? 4.553 5.551 13.804 1.00 95.69 203 VAL A N 1
ATOM 1567 C CA . VAL A 1 203 ? 4.105 4.870 12.578 1.00 95.69 203 VAL A CA 1
ATOM 1568 C C . VAL A 1 203 ? 4.051 5.858 11.413 1.00 95.69 203 VAL A C 1
ATOM 1570 O O . VAL A 1 203 ? 4.660 5.599 10.382 1.00 95.69 203 VAL A O 1
ATOM 1573 N N . ALA A 1 204 ? 3.442 7.032 11.603 1.00 93.81 204 ALA A N 1
ATOM 1574 C CA . ALA A 1 204 ? 3.378 8.058 10.561 1.00 93.81 204 ALA A CA 1
ATOM 1575 C C . ALA A 1 204 ? 4.771 8.550 10.115 1.00 93.81 204 ALA A C 1
ATOM 1577 O O . ALA A 1 204 ? 5.008 8.765 8.926 1.00 93.81 204 ALA A O 1
ATOM 1578 N N . GLU A 1 205 ? 5.715 8.705 11.048 1.00 95.69 205 GLU A N 1
ATOM 1579 C CA . GLU A 1 205 ? 7.108 9.043 10.732 1.00 95.69 205 GLU A CA 1
ATOM 1580 C C . GLU A 1 205 ? 7.816 7.930 9.947 1.00 95.69 205 GLU A C 1
ATOM 1582 O O . GLU A 1 205 ? 8.549 8.219 8.998 1.00 95.69 205 GLU A O 1
ATOM 1587 N N . ALA A 1 206 ? 7.601 6.664 10.315 1.00 94.25 206 ALA A N 1
ATOM 1588 C CA . ALA A 1 206 ? 8.152 5.519 9.595 1.00 94.25 206 ALA A CA 1
ATOM 1589 C C . ALA A 1 206 ? 7.590 5.426 8.167 1.00 94.25 206 ALA A C 1
ATOM 1591 O O . ALA A 1 206 ? 8.362 5.267 7.219 1.00 94.25 206 ALA A O 1
ATOM 1592 N N . ASP A 1 207 ? 6.279 5.615 8.001 1.00 90.94 207 ASP A N 1
ATOM 1593 C CA . ASP A 1 207 ? 5.617 5.631 6.695 1.00 90.94 207 ASP A CA 1
ATOM 1594 C C . ASP A 1 207 ? 6.132 6.765 5.810 1.00 90.94 207 ASP A C 1
ATOM 1596 O O . ASP A 1 207 ? 6.3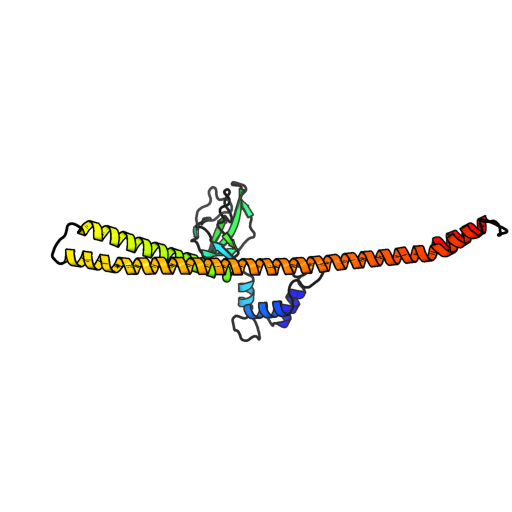96 6.557 4.623 1.00 90.94 207 ASP A O 1
ATOM 1600 N N . LYS A 1 208 ? 6.331 7.959 6.383 1.00 93.31 208 LYS A N 1
ATOM 1601 C CA . LYS A 1 208 ? 6.922 9.095 5.671 1.00 93.31 208 LYS A CA 1
ATOM 1602 C C . LYS A 1 208 ? 8.333 8.765 5.178 1.00 93.31 208 LYS A C 1
ATOM 1604 O O . LYS A 1 208 ? 8.602 8.905 3.989 1.00 93.31 208 LYS A O 1
ATOM 1609 N N . ARG A 1 209 ? 9.203 8.252 6.056 1.00 94.44 209 ARG A N 1
ATOM 1610 C CA . ARG A 1 209 ? 10.578 7.858 5.689 1.00 94.44 209 ARG A CA 1
ATOM 1611 C C . ARG A 1 209 ? 10.602 6.785 4.606 1.00 94.44 209 ARG A C 1
ATOM 1613 O O . ARG A 1 209 ? 11.472 6.802 3.740 1.00 94.44 209 ARG A O 1
ATOM 1620 N N . MET A 1 210 ? 9.677 5.831 4.663 1.00 89.44 210 MET A N 1
ATOM 1621 C CA . MET A 1 210 ? 9.573 4.780 3.657 1.00 89.44 210 MET A CA 1
ATOM 1622 C C . MET A 1 210 ? 9.182 5.351 2.287 1.00 89.44 210 MET A C 1
ATOM 1624 O O . MET A 1 210 ? 9.810 4.998 1.289 1.00 89.44 210 MET A O 1
ATOM 1628 N N . LYS A 1 211 ? 8.192 6.252 2.239 1.00 88.25 211 LYS A N 1
ATOM 1629 C CA . LYS A 1 211 ? 7.773 6.935 1.004 1.00 88.25 211 LYS A CA 1
ATOM 1630 C C . LYS A 1 211 ? 8.905 7.771 0.408 1.00 88.25 211 LYS A C 1
ATOM 1632 O O . LYS A 1 211 ? 9.208 7.603 -0.767 1.00 88.25 211 LYS A O 1
ATOM 1637 N N . GLU A 1 212 ? 9.590 8.566 1.229 1.00 92.75 212 GLU A N 1
ATOM 1638 C CA . GLU A 1 212 ? 10.740 9.376 0.801 1.00 92.75 212 GLU A CA 1
ATOM 1639 C C . GLU A 1 212 ? 11.863 8.514 0.208 1.00 92.75 212 GLU A C 1
ATOM 1641 O O . GLU A 1 212 ? 12.417 8.853 -0.834 1.00 92.75 212 GLU A O 1
ATOM 1646 N N . ARG A 1 213 ? 12.178 7.363 0.821 1.00 89.81 213 ARG A N 1
ATOM 1647 C CA . ARG A 1 213 ? 13.175 6.423 0.278 1.00 89.81 213 ARG A CA 1
ATOM 1648 C C . ARG A 1 213 ? 12.750 5.837 -1.065 1.00 89.81 213 ARG A C 1
ATOM 1650 O O . ARG A 1 213 ? 13.574 5.734 -1.967 1.00 89.81 213 ARG A O 1
ATOM 1657 N N . LEU A 1 214 ? 11.483 5.450 -1.199 1.00 83.81 214 LEU A N 1
ATOM 1658 C CA . LEU A 1 214 ? 10.955 4.882 -2.438 1.00 83.81 214 LEU A CA 1
ATOM 1659 C C . LEU A 1 214 ? 10.959 5.913 -3.577 1.00 83.81 214 LEU A C 1
ATOM 1661 O O . LEU A 1 214 ? 11.321 5.584 -4.705 1.00 83.81 214 LEU A O 1
ATOM 1665 N N . GLU A 1 215 ? 10.578 7.155 -3.289 1.00 86.56 215 GLU A N 1
ATOM 1666 C CA . GLU A 1 215 ? 10.624 8.262 -4.249 1.00 86.56 215 GLU A CA 1
ATOM 1667 C C . GLU A 1 215 ? 12.059 8.632 -4.629 1.00 86.56 215 GLU A C 1
ATOM 1669 O O . GLU A 1 215 ? 12.339 8.810 -5.814 1.00 86.56 215 GLU A O 1
ATOM 1674 N N . ALA A 1 216 ? 12.981 8.681 -3.663 1.00 89.38 216 ALA A N 1
ATOM 1675 C CA . ALA A 1 216 ? 14.396 8.935 -3.925 1.00 89.38 216 ALA A CA 1
ATOM 1676 C C . ALA A 1 216 ? 15.016 7.856 -4.825 1.00 89.38 216 ALA A C 1
ATOM 1678 O O . ALA A 1 216 ? 15.727 8.191 -5.770 1.00 89.38 216 ALA A O 1
ATOM 1679 N N . GLU A 1 217 ? 14.706 6.578 -4.590 1.00 83.44 217 GLU A N 1
ATOM 1680 C CA . GLU A 1 217 ? 15.202 5.476 -5.422 1.00 83.44 217 GLU A CA 1
ATOM 1681 C C . GLU A 1 217 ? 14.621 5.532 -6.844 1.00 83.44 217 GLU A C 1
ATOM 1683 O O . GLU A 1 217 ? 15.354 5.393 -7.824 1.00 83.44 217 GLU A O 1
ATOM 1688 N N . LYS A 1 218 ? 13.316 5.820 -6.981 1.00 79.69 218 LYS A N 1
ATOM 1689 C CA . LYS A 1 218 ? 12.680 6.051 -8.290 1.00 79.69 218 LYS A CA 1
ATOM 1690 C C . LYS A 1 218 ? 13.323 7.218 -9.032 1.00 79.69 218 LYS A C 1
ATOM 1692 O O . LYS A 1 218 ? 13.606 7.099 -10.220 1.00 79.69 218 LYS A O 1
ATOM 1697 N N . ARG A 1 219 ? 13.569 8.330 -8.336 1.00 84.00 219 ARG A N 1
ATOM 1698 C CA . ARG A 1 219 ? 14.207 9.517 -8.906 1.00 84.00 219 ARG A CA 1
ATOM 1699 C C . ARG A 1 219 ? 15.633 9.218 -9.356 1.00 84.00 219 ARG A C 1
ATOM 1701 O O . ARG A 1 219 ? 15.973 9.543 -10.485 1.00 84.00 219 ARG A O 1
ATOM 1708 N N . LYS A 1 220 ? 16.433 8.554 -8.519 1.00 85.44 220 LYS A N 1
ATOM 1709 C CA . LYS A 1 220 ? 17.803 8.144 -8.856 1.00 85.44 220 LYS A CA 1
ATOM 1710 C C . LYS A 1 220 ? 17.832 7.267 -10.108 1.00 85.44 220 LYS A C 1
ATOM 1712 O O . LYS A 1 220 ? 18.679 7.460 -10.973 1.00 85.44 220 LYS A O 1
ATOM 1717 N N . ARG A 1 221 ? 16.887 6.330 -10.225 1.00 75.50 221 ARG A N 1
ATOM 1718 C CA . ARG A 1 221 ? 16.741 5.489 -11.417 1.00 75.50 221 ARG A CA 1
ATOM 1719 C C . ARG A 1 221 ? 16.374 6.305 -12.654 1.00 75.50 221 ARG A C 1
ATOM 1721 O O . ARG A 1 221 ? 16.990 6.124 -13.693 1.00 75.50 221 ARG A O 1
ATOM 1728 N N . GLN A 1 222 ? 15.411 7.220 -12.535 1.00 75.44 222 GLN A N 1
ATOM 1729 C CA . GLN A 1 222 ? 15.024 8.092 -13.644 1.00 75.44 222 GLN A CA 1
ATOM 1730 C C . GLN A 1 222 ? 16.188 8.982 -14.095 1.00 75.44 222 GLN A C 1
ATOM 1732 O O . GLN A 1 222 ? 16.406 9.148 -15.288 1.00 75.44 222 GLN A O 1
ATOM 1737 N N . GLU A 1 223 ? 16.951 9.543 -13.155 1.00 81.69 223 GLU A N 1
ATOM 1738 C CA . GLU A 1 223 ? 18.135 10.351 -13.457 1.00 81.69 223 GLU A CA 1
ATOM 1739 C C . GLU A 1 223 ? 19.209 9.521 -14.176 1.00 81.69 223 GLU A C 1
ATOM 1741 O O . GLU A 1 223 ? 19.753 9.990 -15.173 1.00 81.69 223 GLU A O 1
ATOM 1746 N N . ALA A 1 224 ? 19.463 8.282 -13.741 1.00 81.00 224 ALA A N 1
ATOM 1747 C CA . ALA A 1 224 ? 20.391 7.372 -14.416 1.00 81.00 224 ALA A CA 1
ATOM 1748 C C . ALA A 1 224 ? 19.931 7.018 -15.843 1.00 81.00 224 ALA A C 1
ATOM 1750 O O . ALA A 1 224 ? 20.728 7.099 -16.779 1.00 81.00 224 ALA A O 1
ATOM 1751 N N . ALA A 1 225 ? 18.644 6.704 -16.026 1.00 75.62 225 ALA A N 1
ATOM 1752 C CA . ALA A 1 225 ? 18.065 6.433 -17.341 1.00 75.62 225 ALA A CA 1
ATOM 1753 C C . ALA A 1 225 ? 18.163 7.660 -18.267 1.00 75.62 225 ALA A C 1
ATOM 1755 O O . ALA A 1 225 ? 18.603 7.543 -19.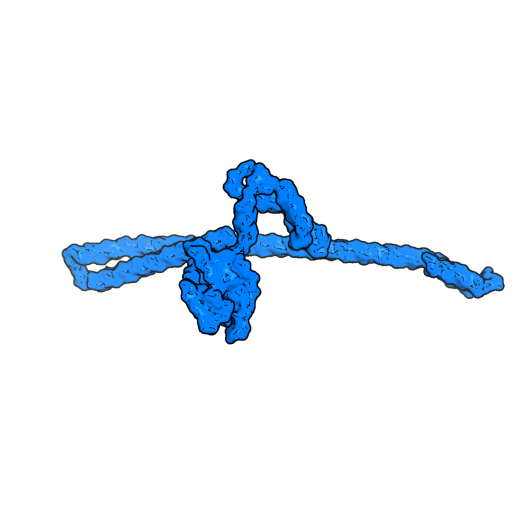410 1.00 75.62 225 ALA A O 1
ATOM 1756 N N . ASN A 1 226 ? 17.840 8.855 -17.756 1.00 75.56 226 ASN A N 1
ATOM 1757 C CA . ASN A 1 226 ? 17.949 10.109 -18.504 1.00 75.56 226 ASN A CA 1
ATOM 1758 C C . ASN A 1 226 ? 19.403 10.421 -18.891 1.00 75.56 226 ASN A C 1
ATOM 1760 O O . ASN A 1 226 ? 19.658 10.840 -20.017 1.00 75.56 226 ASN A O 1
ATOM 1764 N N . GLN A 1 227 ? 20.363 10.214 -17.983 1.00 82.94 227 GLN A N 1
ATOM 1765 C CA . GLN A 1 227 ? 21.789 10.398 -18.273 1.00 82.94 227 GLN A CA 1
ATOM 1766 C C . GLN A 1 227 ? 22.271 9.436 -19.357 1.00 82.94 227 GLN A C 1
ATOM 1768 O O . GLN A 1 227 ? 22.988 9.850 -20.265 1.00 82.94 227 GLN A O 1
ATOM 1773 N N . LYS A 1 228 ? 21.853 8.168 -19.293 1.00 79.31 228 LYS A N 1
ATOM 1774 C CA . LYS A 1 228 ? 22.200 7.171 -20.306 1.00 79.31 228 LYS A CA 1
ATOM 1775 C C . LYS A 1 228 ? 21.606 7.517 -21.673 1.00 79.31 228 LYS A C 1
ATOM 1777 O O . LYS A 1 228 ? 22.318 7.443 -22.671 1.00 79.31 228 LYS A O 1
ATOM 1782 N N . ALA A 1 229 ? 20.341 7.933 -21.718 1.00 78.50 229 ALA A N 1
ATOM 1783 C CA . ALA A 1 229 ? 19.699 8.389 -22.949 1.00 78.50 229 ALA A CA 1
ATOM 1784 C C . ALA A 1 229 ? 20.403 9.627 -23.534 1.00 78.50 229 ALA A C 1
ATOM 1786 O O . ALA A 1 229 ? 20.678 9.672 -24.729 1.00 78.50 229 ALA A O 1
ATOM 1787 N N . ALA A 1 230 ? 20.769 10.599 -22.691 1.00 83.25 230 ALA A N 1
ATOM 1788 C CA . ALA A 1 230 ? 21.524 11.773 -23.122 1.00 83.25 230 ALA A CA 1
ATOM 1789 C C . ALA A 1 230 ? 22.907 11.400 -23.679 1.0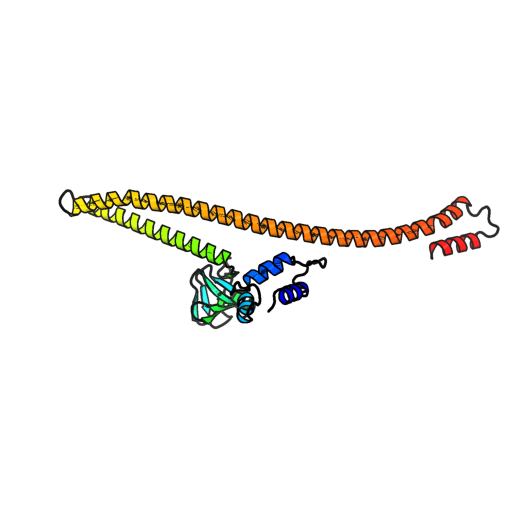0 83.25 230 ALA A C 1
ATOM 1791 O O . ALA A 1 230 ? 23.301 11.927 -24.713 1.00 83.25 230 ALA A O 1
ATOM 1792 N N . ALA A 1 231 ? 23.620 10.467 -23.039 1.00 87.38 231 ALA A N 1
ATOM 1793 C CA . ALA A 1 231 ? 24.915 9.988 -23.521 1.00 87.38 231 ALA A CA 1
ATOM 1794 C C . ALA A 1 231 ? 24.812 9.306 -24.895 1.00 87.38 231 ALA A C 1
ATOM 1796 O O . ALA A 1 231 ? 25.684 9.512 -25.732 1.00 87.38 231 ALA A O 1
ATOM 1797 N N . ALA A 1 232 ? 23.740 8.547 -25.149 1.00 84.94 232 ALA A N 1
ATOM 1798 C CA . ALA A 1 232 ? 23.491 7.952 -26.462 1.00 84.94 232 ALA A CA 1
ATOM 1799 C C . ALA A 1 232 ? 23.277 9.027 -27.543 1.00 84.94 232 ALA A C 1
ATOM 1801 O O . ALA A 1 232 ? 23.915 8.974 -28.587 1.00 84.94 232 ALA A O 1
ATOM 1802 N N . ILE A 1 233 ? 22.470 10.055 -27.256 1.00 87.75 233 ILE A N 1
ATOM 1803 C CA . ILE A 1 233 ? 22.253 11.180 -28.183 1.00 87.75 233 ILE A CA 1
ATOM 1804 C C . ILE A 1 233 ? 23.562 11.932 -28.452 1.00 87.75 233 ILE A C 1
ATOM 1806 O O . ILE A 1 233 ? 23.836 12.297 -29.591 1.00 87.75 233 ILE A O 1
ATOM 1810 N N . VAL A 1 234 ? 24.374 12.175 -27.417 1.00 92.81 234 VAL A N 1
ATOM 1811 C CA . VAL A 1 234 ? 25.681 12.829 -27.579 1.00 92.81 234 VAL A CA 1
ATOM 1812 C C . VAL A 1 234 ? 26.594 11.994 -28.470 1.00 92.81 234 VAL A C 1
ATOM 1814 O O . VAL A 1 234 ? 27.193 12.557 -29.376 1.00 92.81 234 VAL A O 1
ATOM 1817 N N . ALA A 1 235 ? 26.650 10.674 -28.277 1.00 92.50 235 ALA A N 1
ATOM 1818 C CA . ALA A 1 235 ? 27.450 9.790 -29.121 1.00 92.50 235 ALA A CA 1
ATOM 1819 C C . ALA A 1 235 ? 26.995 9.818 -30.592 1.00 92.50 235 ALA A C 1
ATOM 1821 O O . ALA A 1 235 ? 27.835 9.887 -31.489 1.00 92.50 235 ALA A O 1
ATOM 1822 N N . ASP A 1 236 ? 25.683 9.833 -30.846 1.00 91.69 236 ASP A N 1
ATOM 1823 C CA . ASP A 1 236 ? 25.134 9.949 -32.203 1.00 91.69 236 ASP A CA 1
ATOM 1824 C C . ASP A 1 236 ? 25.494 11.302 -32.844 1.00 91.69 236 ASP A C 1
ATOM 1826 O O . ASP A 1 236 ? 25.908 11.361 -34.003 1.00 91.69 236 ASP A O 1
ATOM 1830 N N . VAL A 1 237 ? 25.388 12.401 -32.088 1.00 94.25 237 VAL A N 1
ATOM 1831 C CA . VAL A 1 237 ? 25.764 13.745 -32.562 1.00 94.25 237 VAL A CA 1
ATOM 1832 C C . VAL A 1 237 ? 27.270 13.852 -32.800 1.00 94.25 237 VAL A C 1
ATOM 1834 O O . VAL A 1 237 ? 27.677 14.431 -33.803 1.00 94.25 237 VAL A O 1
ATOM 1837 N N . GLU A 1 238 ? 28.100 13.291 -31.919 1.00 94.81 238 GLU A N 1
ATOM 1838 C CA . GLU A 1 238 ? 29.555 13.241 -32.089 1.00 94.81 238 GLU A CA 1
ATOM 1839 C C . GLU A 1 238 ? 29.936 12.458 -33.347 1.00 94.81 238 GLU A C 1
ATOM 1841 O O . GLU A 1 238 ? 30.812 12.899 -34.090 1.00 94.81 238 GLU A O 1
ATOM 1846 N N . ALA A 1 239 ? 29.258 11.344 -33.636 1.00 93.88 239 ALA A N 1
ATOM 1847 C CA . ALA A 1 239 ? 29.481 10.585 -34.863 1.00 93.88 239 ALA A CA 1
ATOM 1848 C C . ALA A 1 239 ? 29.198 11.435 -36.116 1.00 93.88 239 ALA A C 1
ATOM 1850 O O . ALA A 1 239 ? 30.063 11.540 -36.987 1.00 93.88 239 ALA A O 1
ATOM 1851 N N . VAL A 1 240 ? 28.044 12.112 -36.167 1.00 94.94 240 VAL A N 1
ATOM 1852 C CA . VAL A 1 240 ? 27.662 12.988 -37.293 1.00 94.94 240 VAL A CA 1
ATOM 1853 C C . VAL A 1 240 ? 28.585 14.207 -37.412 1.00 94.94 240 VAL A C 1
ATOM 1855 O O . VAL A 1 240 ? 28.951 14.611 -38.519 1.00 94.94 240 VAL A O 1
ATOM 1858 N N . LEU A 1 241 ? 28.982 14.807 -36.287 1.00 94.69 241 LEU A N 1
ATOM 1859 C CA . LEU A 1 241 ? 29.887 15.956 -36.264 1.00 94.69 241 LEU A CA 1
ATOM 1860 C C . LEU A 1 241 ? 31.283 15.578 -36.759 1.00 94.69 241 LEU A C 1
ATOM 1862 O O . LEU A 1 241 ? 31.873 16.336 -37.525 1.00 94.69 241 LEU A O 1
ATOM 1866 N N . ASN A 1 242 ? 31.801 14.422 -36.344 1.00 93.81 242 ASN A N 1
ATOM 1867 C CA . ASN A 1 242 ? 33.092 13.918 -36.801 1.00 93.81 242 ASN A CA 1
ATOM 1868 C C . ASN A 1 242 ? 33.072 13.625 -38.307 1.00 93.81 242 ASN A C 1
ATOM 1870 O O . ASN A 1 242 ? 34.004 14.013 -39.004 1.00 93.81 242 ASN A O 1
ATOM 1874 N N . GLU A 1 243 ? 32.002 13.009 -38.819 1.00 93.12 243 GLU A N 1
ATOM 1875 C CA . GLU A 1 243 ? 31.818 12.775 -40.258 1.00 93.12 243 GLU A CA 1
ATOM 1876 C C . GLU A 1 243 ? 31.770 14.094 -41.045 1.00 93.12 243 GLU A C 1
ATOM 1878 O O . GLU A 1 243 ? 32.503 14.276 -42.017 1.00 93.12 243 GLU A O 1
ATOM 1883 N N . SER A 1 244 ? 30.973 15.057 -40.574 1.00 90.38 244 SER A N 1
ATOM 1884 C CA . SER A 1 244 ? 30.844 16.373 -41.213 1.00 90.38 244 SER A CA 1
ATOM 1885 C C . SER A 1 244 ? 32.150 17.171 -41.166 1.00 90.38 244 SER A C 1
ATOM 1887 O O . SER A 1 244 ? 32.507 17.834 -42.135 1.00 90.38 244 SER A O 1
ATOM 1889 N N . SER A 1 245 ? 32.876 17.110 -40.046 1.00 90.12 245 SER A N 1
ATOM 1890 C CA . SER A 1 245 ? 34.155 17.813 -39.883 1.00 90.12 245 SER A CA 1
ATOM 1891 C C . SER A 1 245 ? 35.228 17.212 -40.784 1.00 90.12 245 SER A C 1
ATOM 1893 O O . SER A 1 245 ? 35.948 17.960 -41.433 1.00 90.12 245 SER A O 1
ATOM 1895 N N . ALA A 1 246 ? 35.283 15.881 -40.908 1.00 90.94 246 ALA A N 1
ATOM 1896 C CA . ALA A 1 246 ? 36.192 15.213 -41.836 1.00 90.94 246 ALA A CA 1
ATOM 1897 C C . ALA A 1 246 ? 35.930 15.621 -43.296 1.00 90.94 246 ALA A C 1
ATOM 1899 O O . ALA A 1 246 ? 36.881 15.850 -44.043 1.00 90.94 246 ALA A O 1
ATOM 1900 N N . ALA A 1 247 ? 34.661 15.768 -43.692 1.00 87.12 247 ALA A N 1
ATOM 1901 C CA . ALA A 1 247 ? 34.303 16.265 -45.021 1.00 87.12 247 ALA A CA 1
ATOM 1902 C C . ALA A 1 247 ? 34.758 17.721 -45.240 1.00 87.12 247 ALA A C 1
ATOM 1904 O O . ALA A 1 247 ? 35.303 18.054 -46.292 1.00 87.12 247 ALA A O 1
ATOM 1905 N N . VAL A 1 248 ? 34.590 18.592 -44.238 1.00 87.69 248 VAL A N 1
ATOM 1906 C CA . VAL A 1 248 ? 35.068 19.985 -44.298 1.00 87.69 248 VAL A CA 1
ATOM 1907 C C . VAL A 1 248 ? 36.596 20.053 -44.368 1.00 87.69 248 VAL A C 1
ATOM 1909 O O . VAL A 1 248 ? 37.130 20.779 -45.206 1.00 87.69 248 VAL A O 1
ATOM 1912 N N . ASP A 1 249 ? 37.301 19.284 -43.538 1.00 89.50 249 ASP A N 1
ATOM 1913 C CA . ASP A 1 249 ? 38.767 19.230 -43.514 1.00 89.50 249 ASP A CA 1
ATOM 1914 C C . ASP A 1 249 ? 39.343 18.701 -44.835 1.00 89.50 249 ASP A C 1
ATOM 1916 O O . ASP A 1 249 ? 40.387 19.174 -45.283 1.00 89.50 249 ASP A O 1
ATOM 1920 N N . ALA A 1 250 ? 38.659 17.761 -45.495 1.00 85.88 250 ALA A N 1
ATOM 1921 C CA . ALA A 1 250 ? 39.034 17.288 -46.826 1.00 85.88 250 ALA A CA 1
ATOM 1922 C C . ALA A 1 250 ? 38.830 18.364 -47.911 1.00 85.88 250 ALA A C 1
ATOM 1924 O O . ALA A 1 250 ? 39.662 18.499 -48.811 1.00 85.88 250 ALA A O 1
ATOM 1925 N N . ALA A 1 251 ? 37.767 19.166 -47.800 1.00 81.94 251 ALA A N 1
ATOM 1926 C CA . ALA A 1 251 ? 37.425 20.217 -48.760 1.00 81.94 251 ALA A CA 1
ATOM 1927 C C . ALA A 1 251 ? 38.235 21.520 -48.584 1.00 81.94 251 ALA A C 1
ATOM 1929 O O . ALA A 1 251 ? 38.368 22.295 -49.533 1.00 81.94 251 ALA A O 1
ATOM 1930 N N . LEU A 1 252 ? 38.789 21.787 -47.397 1.00 84.38 252 LEU A N 1
ATOM 1931 C CA . LEU A 1 252 ? 39.521 23.025 -47.090 1.00 84.38 252 LEU A CA 1
ATOM 1932 C C . LEU A 1 252 ? 40.793 23.230 -47.943 1.00 84.38 252 LEU A C 1
ATOM 1934 O O . LEU A 1 252 ? 40.902 24.282 -48.576 1.00 84.38 252 LEU A O 1
ATOM 1938 N N . PRO A 1 253 ? 41.735 22.268 -48.045 1.00 85.31 253 PRO A N 1
ATOM 1939 C CA . PRO A 1 253 ? 42.964 22.440 -48.822 1.00 85.31 253 PRO A CA 1
ATOM 1940 C C . PRO A 1 253 ? 42.766 22.801 -50.308 1.00 85.31 253 PRO A C 1
ATOM 1942 O O . PRO A 1 253 ? 43.449 23.720 -50.777 1.00 85.31 253 PRO A O 1
ATOM 1945 N N . PRO A 1 254 ? 41.871 22.147 -51.087 1.00 78.06 254 PRO A N 1
ATOM 1946 C CA . PRO A 1 254 ? 41.647 22.539 -52.479 1.00 78.06 254 PRO A CA 1
ATOM 1947 C C . PRO A 1 254 ? 41.010 23.933 -52.600 1.00 78.06 254 PRO A C 1
ATOM 1949 O O . PRO A 1 254 ? 41.382 24.691 -53.499 1.00 78.06 254 PRO A O 1
ATOM 1952 N N . VAL A 1 255 ? 40.120 24.314 -51.675 1.00 75.44 255 VAL A N 1
ATOM 1953 C CA . VAL A 1 255 ? 39.504 25.653 -51.642 1.00 75.44 255 VAL A CA 1
ATOM 1954 C C . VAL A 1 255 ? 40.532 26.734 -51.302 1.00 75.44 255 VAL A C 1
ATOM 1956 O O . VAL A 1 255 ? 40.592 27.757 -51.984 1.00 75.44 255 VAL A O 1
ATOM 1959 N N . GLU A 1 256 ? 41.372 26.522 -50.288 1.00 81.88 256 GLU A N 1
ATOM 1960 C CA . GLU A 1 256 ? 42.421 27.475 -49.902 1.00 81.88 256 GLU A CA 1
ATOM 1961 C C . GLU A 1 256 ? 43.432 27.695 -51.029 1.00 81.88 256 GLU A C 1
ATOM 1963 O O . GLU A 1 256 ? 43.804 28.838 -51.308 1.00 81.88 256 GLU A O 1
ATOM 1968 N N . LYS A 1 257 ? 43.826 26.622 -51.726 1.00 75.69 257 LYS A N 1
ATOM 1969 C CA . LYS A 1 257 ? 44.715 26.704 -52.889 1.00 75.69 257 LYS A CA 1
ATOM 1970 C C . LYS A 1 257 ? 44.094 27.535 -54.018 1.00 75.69 257 LYS A C 1
ATOM 1972 O O . LYS A 1 257 ? 44.742 28.438 -54.540 1.00 75.69 257 LYS A O 1
ATOM 1977 N N . LEU A 1 258 ? 42.819 27.301 -54.336 1.00 68.56 258 LEU A N 1
ATOM 1978 C CA . LEU A 1 258 ? 42.086 28.075 -55.343 1.00 68.56 258 LEU A CA 1
ATOM 1979 C C . LEU A 1 258 ? 42.011 29.573 -54.984 1.00 68.56 258 LEU A C 1
ATOM 1981 O O . LEU A 1 258 ? 42.173 30.436 -55.851 1.00 68.56 258 LEU A O 1
ATOM 1985 N N . VAL A 1 259 ? 41.786 29.891 -53.705 1.00 74.81 259 VAL A N 1
ATOM 1986 C CA . VAL A 1 259 ? 41.722 31.274 -53.203 1.00 74.81 259 VAL A CA 1
ATOM 1987 C C . VAL A 1 259 ? 43.092 31.959 -53.252 1.00 74.81 259 VAL A C 1
ATOM 1989 O O . VAL A 1 259 ? 43.167 33.127 -53.647 1.00 74.81 259 VAL A O 1
ATOM 1992 N N . ALA A 1 260 ? 44.164 31.256 -52.873 1.00 75.62 260 ALA A N 1
ATOM 1993 C CA . ALA A 1 260 ? 45.530 31.781 -52.881 1.00 75.62 260 ALA A CA 1
ATOM 1994 C C . ALA A 1 260 ? 46.009 32.111 -54.300 1.00 75.62 260 ALA A C 1
ATOM 1996 O O . ALA A 1 260 ? 46.553 33.194 -54.529 1.00 75.62 260 ALA A O 1
ATOM 1997 N N . ASP A 1 261 ? 45.720 31.231 -55.257 1.00 69.50 261 ASP A N 1
ATOM 1998 C CA . ASP A 1 261 ? 46.155 31.401 -56.641 1.00 69.50 261 ASP A CA 1
ATOM 1999 C C . ASP A 1 261 ? 45.351 32.492 -57.370 1.00 69.50 261 ASP A C 1
ATOM 2001 O O . ASP A 1 261 ? 45.780 32.960 -58.422 1.00 69.50 261 ASP A O 1
ATOM 2005 N N . ARG A 1 262 ? 44.181 32.916 -56.850 1.00 62.78 262 ARG A N 1
ATOM 2006 C CA . ARG A 1 262 ? 43.222 33.850 -57.497 1.00 62.78 262 ARG A CA 1
ATOM 2007 C C . ARG A 1 262 ? 42.874 33.489 -58.956 1.00 62.78 262 ARG A C 1
ATOM 2009 O O . ARG A 1 262 ? 42.397 34.342 -59.703 1.00 62.78 262 ARG A O 1
ATOM 2016 N N . GLY A 1 263 ? 43.146 32.253 -59.379 1.00 58.19 263 GLY A N 1
ATOM 2017 C CA . GLY A 1 263 ? 43.121 31.835 -60.785 1.00 58.19 263 GLY A CA 1
ATOM 2018 C C . GLY A 1 263 ? 44.186 32.493 -61.682 1.00 58.19 263 GLY A C 1
ATOM 2019 O O . GLY A 1 263 ? 44.041 32.451 -62.899 1.00 58.19 263 GLY A O 1
ATOM 2020 N N . ALA A 1 264 ? 45.221 33.125 -61.120 1.00 54.22 264 ALA A N 1
ATOM 2021 C CA . ALA A 1 264 ? 46.195 33.950 -61.838 1.00 54.22 264 ALA A CA 1
ATOM 2022 C C . ALA A 1 264 ? 47.455 33.199 -62.320 1.00 54.22 264 ALA A C 1
ATOM 2024 O O . ALA A 1 264 ? 48.099 33.680 -63.248 1.00 54.22 264 ALA A O 1
ATOM 2025 N N . GLU A 1 265 ? 47.797 32.036 -61.747 1.00 54.25 265 GLU A N 1
ATOM 2026 C CA . GLU A 1 265 ? 48.992 31.250 -62.135 1.00 54.25 265 GLU A CA 1
ATOM 2027 C C . GLU A 1 265 ? 48.694 29.971 -62.951 1.00 54.25 265 GLU A C 1
ATOM 2029 O O . GLU A 1 265 ? 49.570 29.127 -63.122 1.00 54.25 265 GLU A O 1
ATOM 2034 N N . LEU A 1 266 ? 47.478 29.799 -63.488 1.00 56.38 266 LEU A N 1
ATOM 2035 C CA . LEU A 1 266 ? 47.091 28.571 -64.202 1.00 56.38 266 LEU A CA 1
ATOM 2036 C C . LEU A 1 266 ? 46.625 28.858 -65.638 1.00 56.38 266 LEU A C 1
ATOM 2038 O O . LEU A 1 266 ? 45.696 29.631 -65.856 1.00 56.38 266 LEU A O 1
ATOM 2042 N N . ASP A 1 267 ? 47.229 28.165 -66.614 1.00 59.59 267 ASP A N 1
ATOM 2043 C CA . ASP A 1 267 ? 46.970 28.302 -68.063 1.00 59.59 267 ASP A CA 1
ATOM 2044 C C . ASP A 1 267 ? 45.499 28.062 -68.472 1.00 59.59 267 ASP A C 1
ATOM 2046 O O . ASP A 1 267 ? 45.082 28.449 -69.565 1.00 59.59 267 ASP A O 1
ATOM 2050 N N . ASN A 1 268 ? 44.696 27.409 -67.617 1.00 69.88 268 ASN A N 1
ATOM 2051 C CA . ASN A 1 268 ? 43.270 27.177 -67.845 1.00 69.88 268 ASN A CA 1
ATOM 2052 C C . ASN A 1 268 ? 42.458 27.219 -66.528 1.00 69.88 268 ASN A C 1
ATOM 2054 O O . ASN A 1 268 ? 42.343 26.198 -65.842 1.00 69.88 268 ASN A O 1
ATOM 2058 N N . PRO A 1 269 ? 41.851 28.368 -66.184 1.00 64.56 269 PRO A N 1
ATOM 2059 C CA . PRO A 1 269 ? 41.132 28.552 -64.922 1.00 64.56 269 PRO A CA 1
ATOM 2060 C C . PRO A 1 269 ? 39.885 27.665 -64.767 1.00 64.56 269 PRO A C 1
ATOM 2062 O O . PRO A 1 269 ? 39.538 27.319 -63.643 1.00 64.56 269 PRO A O 1
ATOM 2065 N N . LEU A 1 270 ? 39.246 27.228 -65.862 1.00 67.25 270 LEU A N 1
ATOM 2066 C CA . LEU A 1 270 ? 38.109 26.292 -65.805 1.00 67.25 270 LEU A CA 1
ATOM 2067 C C . LEU A 1 270 ? 38.535 24.911 -65.299 1.00 67.25 270 LEU A C 1
ATOM 2069 O O . LEU A 1 270 ? 37.867 24.327 -64.457 1.00 67.25 270 LEU A O 1
ATOM 2073 N N . LYS A 1 271 ? 39.691 24.420 -65.757 1.00 70.62 271 LYS A N 1
ATOM 2074 C CA . LYS A 1 271 ? 40.221 23.118 -65.338 1.00 70.62 271 LYS A CA 1
ATOM 2075 C C . LYS A 1 271 ? 40.645 23.122 -63.864 1.00 70.62 271 LYS A C 1
ATOM 2077 O O . LYS A 1 271 ? 40.456 22.135 -63.169 1.00 70.62 271 LYS A O 1
ATOM 2082 N N . ALA A 1 272 ? 41.182 24.246 -63.390 1.00 64.75 272 ALA A N 1
ATOM 2083 C CA . ALA A 1 272 ? 41.528 24.437 -61.984 1.00 64.75 272 ALA A CA 1
ATOM 2084 C C . ALA A 1 272 ? 40.288 24.457 -61.071 1.00 64.75 272 ALA A C 1
ATOM 2086 O O . ALA A 1 272 ? 40.340 23.942 -59.957 1.00 64.75 272 ALA A O 1
ATOM 2087 N N . MET A 1 273 ? 39.172 25.021 -61.551 1.00 66.44 273 MET A N 1
ATOM 2088 C CA . MET A 1 273 ? 37.889 24.954 -60.848 1.00 66.44 273 MET A CA 1
ATOM 2089 C C . MET A 1 273 ? 37.303 23.537 -60.857 1.00 66.44 273 MET A C 1
ATOM 2091 O O . MET A 1 273 ? 36.895 23.081 -59.797 1.00 66.44 273 MET A O 1
ATOM 2095 N N . ASP A 1 274 ? 37.339 22.820 -61.988 1.00 70.12 274 ASP A N 1
ATOM 2096 C CA . ASP A 1 274 ? 36.871 21.425 -62.076 1.00 70.12 274 ASP A CA 1
ATOM 2097 C C . ASP A 1 274 ? 37.666 20.485 -61.147 1.00 70.12 274 ASP A C 1
ATOM 2099 O O . ASP A 1 274 ? 37.090 19.618 -60.492 1.00 70.12 274 ASP A O 1
ATOM 2103 N N . GLU A 1 275 ? 38.991 20.647 -61.059 1.00 67.19 275 GLU A N 1
ATOM 2104 C CA . GLU A 1 275 ? 39.849 19.854 -60.163 1.00 67.19 275 GLU A CA 1
ATOM 2105 C C . GLU A 1 275 ? 39.581 20.170 -58.678 1.00 67.19 275 GLU A C 1
ATOM 2107 O O . GLU A 1 275 ? 39.587 19.262 -57.844 1.00 67.19 275 GLU A O 1
ATOM 2112 N N . ALA A 1 276 ? 39.301 21.434 -58.339 1.00 64.88 276 ALA A N 1
ATOM 2113 C CA . ALA A 1 276 ? 38.898 21.824 -56.988 1.00 64.88 276 ALA A CA 1
ATOM 2114 C C . ALA A 1 276 ? 37.493 21.303 -56.635 1.00 64.88 276 ALA A C 1
ATOM 2116 O O . ALA A 1 276 ? 37.287 20.814 -55.529 1.00 64.88 276 ALA A O 1
ATOM 2117 N N . GLU A 1 277 ? 36.546 21.348 -57.574 1.00 67.44 277 GLU A N 1
ATOM 2118 C CA . GLU A 1 277 ? 35.184 20.832 -57.402 1.00 67.44 277 GLU A CA 1
ATOM 2119 C C . GLU A 1 277 ? 35.178 19.305 -57.229 1.00 67.44 277 GLU A C 1
ATOM 2121 O O . GLU A 1 277 ? 34.521 18.789 -56.326 1.00 67.44 277 GLU A O 1
ATOM 2126 N N . GLN A 1 278 ? 35.994 18.574 -57.995 1.00 69.75 278 GLN A N 1
ATOM 2127 C CA . GLN A 1 278 ? 36.170 17.127 -57.817 1.00 69.75 278 GLN A CA 1
ATOM 2128 C C . GLN A 1 278 ? 36.723 16.751 -56.435 1.00 69.75 278 GLN A C 1
ATOM 2130 O O . GLN A 1 278 ? 36.332 15.716 -55.903 1.00 69.75 278 GLN A O 1
ATOM 2135 N N . GLY A 1 279 ? 37.589 17.582 -55.846 1.00 62.78 279 GLY A N 1
ATOM 2136 C CA . GLY A 1 279 ? 38.117 17.379 -54.491 1.00 62.78 279 GLY A CA 1
ATOM 2137 C C . GLY A 1 279 ? 37.159 17.768 -53.356 1.00 62.78 279 GLY A C 1
ATOM 2138 O O . GLY A 1 279 ? 37.414 17.408 -52.213 1.00 62.78 279 GLY A O 1
ATOM 2139 N N . ILE A 1 280 ? 36.077 18.499 -53.653 1.00 61.38 280 ILE A N 1
ATOM 2140 C CA . ILE A 1 280 ? 35.033 18.896 -52.687 1.00 61.38 280 ILE A CA 1
ATOM 2141 C C . ILE A 1 280 ? 33.860 17.899 -52.689 1.00 61.38 280 ILE A C 1
ATOM 2143 O O . ILE A 1 280 ? 33.156 17.771 -51.690 1.00 61.38 280 ILE A O 1
ATOM 2147 N N . VAL A 1 281 ? 33.619 17.219 -53.815 1.00 57.88 281 VAL A N 1
ATOM 2148 C CA . VAL A 1 281 ? 32.445 16.350 -54.032 1.00 57.88 281 VAL A CA 1
ATOM 2149 C C . VAL A 1 281 ? 32.720 14.863 -53.716 1.00 57.88 281 VAL A C 1
ATOM 2151 O O . VAL A 1 281 ? 31.773 14.076 -53.668 1.00 57.88 281 VAL A O 1
ATOM 2154 N N . SER A 1 282 ? 33.978 14.462 -53.485 1.00 51.66 282 SER A N 1
ATOM 2155 C CA . SER A 1 282 ? 34.374 13.096 -53.076 1.00 51.66 282 SER A CA 1
ATOM 2156 C C . SER A 1 282 ? 34.372 12.900 -51.565 1.00 51.66 282 SER A C 1
ATOM 2158 O O . SER A 1 282 ? 33.884 11.838 -51.121 1.00 51.66 282 SER A O 1
#

pLDDT: mean 87.04, std 10.68, range [51.66, 97.94]